Protein AF-A0A0B2UY70-F1 (afdb_monomer_lite)

Radius of gyration: 22.38 Å; chains: 1; bounding box: 66×41×58 Å

InterPro domains:
  IPR001944 Glycoside hydrolase, family 35 [PR00742] (4-19)
  IPR001944 Glycoside hydrolase, family 35 [PR00742] (41-56)
  IPR001944 Glycoside hydrolase, family 35 [PR00742] (220-236)
  IPR001944 Glycoside hydrolase, family 35 [PTHR23421] (68-282)
  IPR008979 Galactose-binding-like domain superfamily [SSF49785] (128-284)
  IPR017853 Glycoside hydrolase superfamily [SSF51445] (2-70)
  IPR048912 Beta-galactosidase 1-like , first all-beta domain [PF21317] (68-166)
  IPR048913 Beta-galactosidase, galactose-binding domain [PF21467] (197-252)

Foldseek 3Di:
DAAEAAEDEQADDDDFLFQDGDGDDPVRSVVVVVVCVVSVHYYDYPVPDDDDCFDQCDADLFADDAFKKKKKDWAQAFWAKKFAQDAAAKKFKDWANDTQGIAGNDDPPDGRGIGTDGDGGGTMIIIMGGHNGAHNPPDPPGDHGRPGFIDGVNHGTDDIDMGRDDPDPDLVCVPPVVVVVCVVPPPDPAPCFQAFDKDKDKDFDPAQAKWKKFQPQAAWWWKDKSRTTQGIAHVVRFQWRITIDHSVRHDRMMMMMIRGRGGRRNRPDPDDDMDIHDDTGGNNNDDD

Organism: Toxocara canis (NCBI:txid6265)

Structure (mmCIF, N/CA/C/O backbone):
data_AF-A0A0B2UY70-F1
#
_entry.id   AF-A0A0B2UY70-F1
#
loop_
_atom_site.group_PDB
_atom_site.id
_atom_site.type_symbol
_atom_site.label_atom_id
_atom_site.label_alt_id
_atom_site.label_comp_id
_atom_site.label_asym_id
_atom_site.label_entity_id
_atom_site.label_seq_id
_atom_site.pdbx_PDB_ins_code
_atom_site.Cartn_x
_atom_site.Cartn_y
_atom_site.Cartn_z
_atom_site.occupancy
_atom_site.B_iso_or_equiv
_atom_site.auth_seq_id
_atom_site.auth_comp_id
_atom_site.auth_asym_id
_atom_site.auth_atom_id
_atom_site.pdbx_PDB_model_num
ATOM 1 N N . GLY A 1 1 ? 35.149 -20.580 -15.770 1.00 85.06 1 GLY A N 1
ATOM 2 C CA . GLY A 1 1 ? 33.881 -20.616 -16.528 1.00 85.06 1 GLY A CA 1
ATOM 3 C C . GLY A 1 1 ? 33.732 -19.322 -17.305 1.00 85.06 1 GLY A C 1
ATOM 4 O O . GLY A 1 1 ? 34.668 -18.530 -17.252 1.00 85.06 1 GLY A O 1
ATOM 5 N N . PRO A 1 2 ? 32.611 -19.097 -18.009 1.00 94.38 2 PRO A N 1
ATOM 6 C CA . PRO A 1 2 ? 32.313 -17.791 -18.595 1.00 94.38 2 PRO A CA 1
ATOM 7 C C . PRO A 1 2 ? 32.183 -16.720 -17.501 1.00 94.38 2 PRO A C 1
ATOM 9 O O . PRO A 1 2 ? 31.812 -17.036 -16.368 1.00 94.38 2 PRO A O 1
ATOM 12 N N . LEU A 1 3 ? 32.472 -15.465 -17.845 1.00 95.06 3 LEU A N 1
ATOM 13 C CA . LEU A 1 3 ? 32.132 -14.315 -17.006 1.00 95.06 3 LEU A CA 1
ATOM 14 C C . LEU A 1 3 ? 30.625 -14.058 -17.116 1.00 95.06 3 LEU A C 1
ATOM 16 O O . LEU A 1 3 ? 30.081 -14.061 -18.222 1.00 95.06 3 LEU A O 1
ATOM 20 N N . VAL A 1 4 ? 29.949 -13.859 -15.982 1.00 97.19 4 VAL A N 1
ATOM 21 C CA . VAL A 1 4 ? 28.496 -13.644 -15.936 1.00 97.19 4 VAL A CA 1
ATOM 22 C C . VAL A 1 4 ? 28.151 -12.565 -14.914 1.00 97.19 4 VAL A C 1
ATOM 24 O O . VAL A 1 4 ? 28.544 -12.679 -13.755 1.00 97.19 4 VAL A O 1
ATOM 27 N N . ASN A 1 5 ? 27.367 -11.567 -15.325 1.00 94.38 5 ASN A N 1
ATOM 28 C CA . ASN A 1 5 ? 26.643 -10.678 -14.419 1.00 94.38 5 ASN A CA 1
ATOM 29 C C . ASN A 1 5 ? 25.134 -10.961 -14.504 1.00 94.38 5 ASN A C 1
ATOM 31 O O . ASN A 1 5 ? 24.453 -10.506 -15.424 1.00 94.38 5 ASN A O 1
ATOM 35 N N . SER A 1 6 ? 24.612 -11.731 -13.550 1.00 96.31 6 SER A N 1
ATOM 36 C CA . SER A 1 6 ? 23.201 -12.140 -13.535 1.00 96.31 6 SER A CA 1
ATOM 37 C C . SER A 1 6 ? 22.224 -10.979 -13.315 1.00 96.31 6 SER A C 1
ATOM 39 O O . SER A 1 6 ? 21.070 -11.083 -13.731 1.00 96.31 6 SER A O 1
ATOM 41 N N . GLU A 1 7 ? 22.663 -9.887 -12.680 1.00 94.88 7 GLU A N 1
ATOM 42 C CA . GLU A 1 7 ? 21.821 -8.741 -12.322 1.00 94.88 7 GLU A CA 1
ATOM 43 C C . GLU A 1 7 ? 22.604 -7.430 -12.504 1.00 94.88 7 GLU A C 1
ATOM 45 O O . GLU A 1 7 ? 23.214 -6.888 -11.583 1.00 94.88 7 GLU A O 1
ATOM 50 N N . PHE A 1 8 ? 22.598 -6.908 -13.733 1.00 93.19 8 PHE A N 1
ATOM 51 C CA . PHE A 1 8 ? 23.066 -5.559 -14.032 1.00 93.19 8 PHE A CA 1
ATOM 52 C C . PHE A 1 8 ? 21.917 -4.566 -13.849 1.00 93.19 8 PHE A C 1
ATOM 54 O O . PHE A 1 8 ? 20.949 -4.595 -14.610 1.00 93.19 8 PHE A O 1
ATOM 61 N N . TYR A 1 9 ? 22.011 -3.702 -12.841 1.00 91.69 9 TYR A N 1
ATOM 62 C CA . TYR A 1 9 ? 20.925 -2.807 -12.441 1.00 91.69 9 TYR A CA 1
ATOM 63 C C . TYR A 1 9 ? 20.963 -1.467 -13.206 1.00 91.69 9 TYR A C 1
ATOM 65 O O . TYR A 1 9 ? 21.847 -0.652 -12.939 1.00 91.69 9 TYR A O 1
ATOM 73 N N . PRO A 1 10 ? 20.004 -1.170 -14.111 1.00 91.75 10 PRO A N 1
ATOM 74 C CA . PRO A 1 10 ? 19.917 0.119 -14.803 1.00 91.75 10 PRO A CA 1
ATOM 75 C C . PRO A 1 10 ? 19.184 1.193 -13.974 1.00 91.75 10 PRO A C 1
ATOM 77 O O . PRO A 1 10 ? 18.857 2.263 -14.474 1.00 91.75 10 PRO A O 1
ATOM 80 N N . GLY A 1 11 ? 18.857 0.890 -12.720 1.00 89.81 11 GLY A N 1
ATOM 81 C CA . GLY A 1 11 ? 18.088 1.718 -11.798 1.00 89.81 11 GLY A CA 1
ATOM 82 C C . GLY A 1 11 ? 17.767 0.921 -10.538 1.00 89.81 11 GLY A C 1
ATOM 83 O O . GLY A 1 11 ? 18.036 -0.281 -10.484 1.00 89.81 11 GLY A O 1
ATOM 84 N N . TRP A 1 12 ? 17.198 1.573 -9.525 1.00 86.38 12 TRP A N 1
ATOM 85 C CA . TRP A 1 12 ? 16.935 0.932 -8.231 1.00 86.38 12 TRP A CA 1
ATOM 86 C C . TRP A 1 12 ? 15.455 0.894 -7.831 1.00 86.38 12 TRP A C 1
ATOM 88 O O . TRP A 1 12 ? 14.601 1.567 -8.415 1.00 86.38 12 TRP A O 1
ATOM 98 N N . ILE A 1 13 ? 15.155 0.087 -6.811 1.00 85.44 13 ILE A N 1
ATOM 99 C CA . ILE A 1 13 ? 13.839 0.050 -6.162 1.00 85.44 13 ILE A CA 1
ATOM 100 C C . ILE A 1 13 ? 13.526 1.382 -5.465 1.00 85.44 13 ILE A C 1
ATOM 102 O O . ILE A 1 13 ? 14.425 2.130 -5.084 1.00 85.44 13 ILE A O 1
ATOM 106 N N . VAL A 1 14 ? 12.233 1.657 -5.274 1.00 83.69 14 VAL A N 1
ATOM 107 C CA . VAL A 1 14 ? 11.741 2.866 -4.598 1.00 83.69 14 VAL A CA 1
ATOM 108 C C . VAL A 1 14 ? 10.897 2.487 -3.387 1.00 83.69 14 VAL A C 1
ATOM 110 O O . VAL A 1 14 ? 10.011 1.635 -3.488 1.00 83.69 14 VAL A O 1
ATOM 113 N N . THR A 1 15 ? 11.139 3.138 -2.251 1.00 81.88 15 THR A N 1
ATOM 114 C CA . THR A 1 15 ? 10.352 2.966 -1.021 1.00 81.88 15 THR A CA 1
ATOM 115 C C . THR A 1 15 ? 9.361 4.114 -0.811 1.00 81.88 15 THR A C 1
ATOM 117 O O . THR A 1 15 ? 9.533 5.229 -1.306 1.00 81.88 15 THR A O 1
ATOM 120 N N . TRP A 1 16 ? 8.286 3.855 -0.057 1.00 83.19 16 TRP A N 1
ATOM 121 C CA . TRP A 1 16 ? 7.439 4.938 0.457 1.00 83.19 16 TRP A CA 1
ATOM 122 C C . TRP A 1 16 ? 8.272 5.840 1.381 1.00 83.19 16 TRP A C 1
ATOM 124 O O . TRP A 1 16 ? 9.102 5.326 2.122 1.00 83.19 16 TRP A O 1
ATOM 134 N N . HIS A 1 17 ? 8.020 7.152 1.364 1.00 80.88 17 HIS A N 1
ATOM 135 C CA . HIS A 1 17 ? 8.796 8.214 2.033 1.00 80.88 17 HIS A CA 1
ATOM 136 C C . HIS A 1 17 ? 10.131 8.582 1.355 1.00 80.88 17 HIS A C 1
ATOM 138 O O . HIS A 1 17 ? 10.782 9.546 1.762 1.00 80.88 17 HIS A O 1
ATOM 144 N N . GLN A 1 18 ? 10.543 7.885 0.292 1.00 78.56 18 GLN A N 1
ATOM 145 C CA . GLN A 1 18 ? 11.772 8.217 -0.424 1.00 78.56 18 GLN A CA 1
ATOM 146 C C . GLN A 1 18 ? 11.672 9.584 -1.123 1.00 78.56 18 GLN A C 1
ATOM 148 O O . GLN A 1 18 ? 10.985 9.744 -2.131 1.00 78.56 18 GLN A O 1
ATOM 153 N N . LYS A 1 19 ? 12.401 10.571 -0.588 1.00 79.06 19 LYS A N 1
ATOM 154 C CA . LYS A 1 19 ? 12.384 11.969 -1.054 1.00 79.06 19 LYS A CA 1
ATOM 155 C C . LYS A 1 19 ? 13.087 12.185 -2.394 1.00 79.06 19 LYS A C 1
ATOM 157 O O . LYS A 1 19 ? 12.682 13.059 -3.148 1.00 79.06 19 LYS A O 1
ATOM 162 N N . GLY A 1 20 ? 14.111 11.393 -2.701 1.00 77.69 20 GLY A N 1
ATOM 163 C CA . GLY A 1 20 ? 14.895 11.504 -3.930 1.00 77.69 20 GLY A CA 1
ATOM 164 C C . GLY A 1 20 ? 15.343 10.141 -4.443 1.00 77.69 20 GLY A C 1
ATOM 165 O O . GLY A 1 20 ? 15.448 9.178 -3.681 1.00 77.69 20 GLY A O 1
ATOM 166 N N . ARG A 1 21 ? 15.606 10.060 -5.746 1.00 78.88 21 ARG A N 1
ATOM 167 C CA . ARG A 1 21 ? 16.092 8.859 -6.426 1.00 78.88 21 ARG A CA 1
ATOM 168 C C . ARG A 1 21 ? 17.300 9.231 -7.274 1.00 78.88 21 ARG A C 1
ATOM 170 O O . ARG A 1 21 ? 17.234 10.187 -8.038 1.00 78.88 21 ARG A O 1
ATOM 177 N N . VAL A 1 22 ? 18.377 8.470 -7.121 1.00 79.12 22 VAL A N 1
ATOM 178 C CA . VAL A 1 22 ? 19.572 8.546 -7.963 1.00 79.12 22 VAL A CA 1
ATOM 179 C C . VAL A 1 22 ? 19.661 7.206 -8.679 1.00 79.12 22 VAL A C 1
ATOM 181 O O . VAL A 1 22 ? 20.000 6.200 -8.062 1.00 79.12 22 VAL A O 1
ATOM 184 N N . ASP A 1 23 ? 19.279 7.185 -9.952 1.00 83.69 23 ASP A N 1
ATOM 185 C CA . ASP A 1 23 ? 19.542 6.054 -10.843 1.00 83.69 23 ASP A CA 1
ATOM 186 C C . ASP A 1 23 ? 20.844 6.312 -11.624 1.00 83.69 23 ASP A C 1
ATOM 188 O O . ASP A 1 23 ? 21.219 7.477 -11.807 1.00 83.69 23 ASP A O 1
ATOM 192 N N . PRO A 1 24 ? 21.521 5.263 -12.126 1.00 86.38 24 PRO A N 1
ATOM 193 C CA . PRO A 1 24 ? 22.594 5.415 -13.105 1.00 86.38 24 PRO A CA 1
ATOM 194 C C . PRO A 1 24 ? 22.128 6.217 -14.328 1.00 86.38 24 PRO A C 1
ATOM 196 O O . PRO A 1 24 ? 20.988 6.073 -14.778 1.00 86.38 24 PRO A O 1
ATOM 199 N N . SER A 1 25 ? 23.001 7.044 -14.907 1.00 92.19 25 SER A N 1
ATOM 200 C CA . SER A 1 25 ? 22.657 7.732 -16.152 1.00 92.19 25 SER A CA 1
ATOM 201 C C . SER A 1 25 ? 22.622 6.748 -17.325 1.00 92.19 25 SER A C 1
ATOM 203 O O . SER A 1 25 ? 23.261 5.696 -17.299 1.00 92.19 25 SER A O 1
ATOM 205 N N . VAL A 1 26 ? 21.938 7.115 -18.414 1.00 94.25 26 VAL A N 1
ATOM 206 C CA . VAL A 1 26 ? 21.940 6.317 -19.657 1.00 94.25 26 VAL A CA 1
ATOM 207 C C . VAL A 1 26 ? 23.370 6.033 -20.143 1.00 94.25 26 VAL A C 1
ATOM 209 O O . VAL A 1 26 ? 23.637 4.938 -20.628 1.00 94.25 26 VAL A O 1
ATOM 212 N N . HIS A 1 27 ? 24.304 6.972 -19.947 1.00 95.75 27 HIS A N 1
ATOM 213 C CA . HIS A 1 27 ? 25.712 6.781 -20.295 1.00 95.75 27 HIS A CA 1
ATOM 214 C C . HIS A 1 27 ? 26.397 5.741 -19.400 1.00 95.75 27 HIS A C 1
ATOM 216 O O . HIS A 1 27 ? 27.116 4.893 -19.920 1.00 95.75 27 HIS A O 1
ATOM 222 N N . ASP A 1 28 ? 26.147 5.745 -18.088 1.00 92.38 28 ASP A N 1
ATOM 223 C CA . ASP A 1 28 ? 26.722 4.754 -17.164 1.00 92.38 28 ASP A CA 1
ATOM 224 C C . ASP A 1 28 ? 26.214 3.341 -17.479 1.00 92.38 28 ASP A C 1
ATOM 226 O O . ASP A 1 28 ? 26.991 2.385 -17.511 1.00 92.38 28 ASP A O 1
ATOM 230 N N . ILE A 1 29 ? 24.917 3.225 -17.788 1.00 95.81 29 ILE A N 1
ATOM 231 C CA . ILE A 1 29 ? 24.278 1.969 -18.193 1.00 95.81 29 ILE A CA 1
ATOM 232 C C . ILE A 1 29 ? 24.907 1.460 -19.494 1.00 95.81 29 ILE A C 1
ATOM 234 O O . ILE A 1 29 ? 25.327 0.308 -19.561 1.00 95.81 29 ILE A O 1
ATOM 238 N N . MET A 1 30 ? 25.022 2.317 -20.515 1.00 96.56 30 MET A N 1
ATOM 239 C CA . MET A 1 30 ? 25.630 1.953 -21.799 1.00 96.56 30 MET A CA 1
ATOM 240 C C . MET A 1 30 ? 27.107 1.565 -21.656 1.00 96.56 30 MET A C 1
ATOM 242 O O . MET A 1 30 ? 27.515 0.546 -22.210 1.00 96.56 30 MET A O 1
ATOM 246 N N . ASN A 1 31 ? 27.891 2.326 -20.888 1.00 96.06 31 ASN A N 1
ATOM 247 C CA . ASN A 1 31 ? 29.309 2.052 -20.656 1.00 96.06 31 ASN A CA 1
ATOM 248 C C . ASN A 1 31 ? 29.511 0.722 -19.915 1.00 96.06 31 ASN A C 1
ATOM 250 O O . ASN A 1 31 ? 30.344 -0.084 -20.327 1.00 96.06 31 ASN A O 1
ATOM 254 N N . GLY A 1 32 ? 28.722 0.453 -18.868 1.00 93.94 32 GLY A N 1
ATOM 255 C CA . GLY A 1 32 ? 28.756 -0.821 -18.144 1.00 93.94 32 GLY A CA 1
ATOM 256 C C . GLY A 1 32 ? 28.395 -2.014 -19.035 1.00 93.94 32 GLY A C 1
ATOM 257 O O . GLY A 1 32 ? 29.097 -3.026 -19.027 1.00 93.94 32 GLY A O 1
ATOM 258 N N . SER A 1 33 ? 27.353 -1.878 -19.860 1.00 96.00 33 SER A N 1
ATOM 259 C CA . SER A 1 33 ? 26.956 -2.901 -20.835 1.00 96.00 33 SER A CA 1
ATOM 260 C C . SER A 1 33 ? 28.027 -3.166 -21.891 1.00 96.00 33 SER A C 1
ATOM 262 O O . SER A 1 33 ? 28.316 -4.324 -22.192 1.00 96.00 33 SER A O 1
ATOM 264 N N . MET A 1 34 ? 28.633 -2.109 -22.442 1.00 97.69 34 MET A N 1
ATOM 265 C CA . MET A 1 34 ? 29.679 -2.226 -23.460 1.00 97.69 34 MET A CA 1
ATOM 266 C C . MET A 1 34 ? 30.941 -2.879 -22.886 1.00 97.69 34 MET A C 1
ATOM 268 O O . MET A 1 34 ? 31.478 -3.801 -23.489 1.00 97.69 34 MET A O 1
ATOM 272 N N . TYR A 1 35 ? 31.349 -2.493 -21.675 1.00 97.06 35 TYR A N 1
ATOM 273 C CA . TYR A 1 35 ? 32.476 -3.102 -20.967 1.00 97.06 35 TYR A CA 1
ATOM 274 C C . TYR A 1 35 ? 32.282 -4.611 -20.739 1.00 97.06 35 TYR A C 1
ATOM 276 O O . TYR A 1 35 ? 33.180 -5.406 -21.016 1.00 97.06 35 TYR A O 1
ATOM 284 N N . MET A 1 36 ? 31.096 -5.035 -20.286 1.00 97.75 36 MET A N 1
ATOM 285 C CA . MET A 1 36 ? 30.793 -6.465 -20.127 1.00 97.75 36 MET A CA 1
ATOM 286 C C . MET A 1 36 ? 30.806 -7.207 -21.474 1.00 97.75 36 MET A C 1
ATOM 288 O O . MET A 1 36 ? 31.327 -8.320 -21.551 1.00 97.75 36 MET A O 1
ATOM 292 N N . PHE A 1 37 ? 30.289 -6.587 -22.537 1.00 96.81 37 PHE A N 1
ATOM 293 C CA . PHE A 1 37 ? 30.313 -7.146 -23.890 1.00 96.81 37 PHE A CA 1
ATOM 294 C C . PHE A 1 37 ? 31.743 -7.313 -24.437 1.00 96.81 37 PHE A C 1
ATOM 296 O O . PHE A 1 37 ? 32.081 -8.383 -24.940 1.00 96.81 37 PHE A O 1
ATOM 303 N N . GLU A 1 38 ? 32.604 -6.302 -24.289 1.00 97.81 38 GLU A N 1
ATOM 304 C CA . GLU A 1 38 ? 34.007 -6.326 -24.737 1.00 97.81 38 GLU A CA 1
ATOM 305 C C . GLU A 1 38 ? 34.853 -7.382 -24.006 1.00 97.81 38 GLU A C 1
ATOM 307 O O . GLU A 1 38 ? 35.740 -7.989 -24.605 1.00 97.81 38 GLU A O 1
ATOM 312 N N . LEU A 1 39 ? 34.538 -7.669 -22.738 1.00 96.88 39 LEU A N 1
ATOM 313 C CA . LEU A 1 39 ? 35.135 -8.773 -21.977 1.00 96.88 39 LEU A CA 1
ATOM 314 C C . LEU A 1 39 ? 34.646 -10.171 -22.404 1.00 96.88 39 LEU A C 1
ATOM 316 O O . LEU A 1 39 ? 35.123 -11.173 -21.867 1.00 96.88 39 LEU A O 1
ATOM 320 N N . GLY A 1 40 ? 33.672 -10.267 -23.316 1.00 97.44 40 GLY A N 1
ATOM 321 C CA . GLY A 1 40 ? 33.007 -11.526 -23.657 1.00 97.44 40 GLY A CA 1
ATOM 322 C C . GLY A 1 40 ? 32.158 -12.095 -22.512 1.00 97.44 40 GLY A C 1
ATOM 323 O O . GLY A 1 40 ? 31.957 -13.309 -22.442 1.00 97.44 40 GLY A O 1
ATOM 324 N N . ALA A 1 41 ? 31.693 -11.244 -21.591 1.00 97.81 41 ALA A N 1
ATOM 325 C CA . ALA A 1 41 ? 30.835 -11.644 -20.484 1.00 97.81 41 ALA A CA 1
ATOM 326 C C . ALA A 1 41 ? 29.357 -11.689 -20.899 1.00 97.81 41 ALA A C 1
ATOM 328 O O . ALA A 1 41 ? 28.869 -10.842 -21.648 1.00 97.81 41 ALA A O 1
ATOM 329 N N . SER A 1 42 ? 28.614 -12.643 -20.341 1.00 97.38 42 SER A N 1
ATOM 330 C CA . SER A 1 42 ? 27.150 -12.643 -20.410 1.00 97.38 42 SER A CA 1
ATOM 331 C C . SER A 1 42 ? 26.581 -11.728 -19.327 1.00 97.38 42 SER A C 1
ATOM 333 O O . SER A 1 42 ? 27.045 -11.760 -18.188 1.00 97.38 42 SER A O 1
ATOM 335 N N . PHE A 1 43 ? 25.539 -10.954 -19.629 1.00 96.00 43 PHE A N 1
ATOM 336 C CA . PHE A 1 43 ? 24.865 -10.130 -18.624 1.00 96.00 43 PHE A CA 1
ATOM 337 C C . PHE A 1 43 ? 23.351 -10.049 -18.838 1.00 96.00 43 PHE A C 1
ATOM 339 O O . PHE A 1 43 ? 22.852 -10.283 -19.938 1.00 96.00 43 PHE A O 1
ATOM 346 N N . ASN A 1 44 ? 22.624 -9.722 -17.770 1.00 96.06 44 ASN A N 1
ATOM 347 C CA . ASN A 1 44 ? 21.169 -9.585 -17.762 1.00 96.06 44 ASN A CA 1
ATOM 348 C C . ASN A 1 44 ? 20.749 -8.288 -17.048 1.00 96.06 44 ASN A C 1
ATOM 350 O O . ASN A 1 44 ? 21.224 -8.008 -15.951 1.00 96.06 44 ASN A O 1
ATOM 354 N N . TYR A 1 45 ? 19.849 -7.509 -17.656 1.00 96.44 45 TYR A N 1
ATOM 355 C CA . TYR A 1 45 ? 19.346 -6.260 -17.073 1.00 96.44 45 TYR A CA 1
ATOM 356 C C . TYR A 1 45 ? 18.267 -6.526 -16.016 1.00 96.44 45 TYR A C 1
ATOM 358 O O . TYR A 1 45 ? 17.178 -7.006 -16.344 1.00 96.44 45 TYR A O 1
ATOM 366 N N . TYR A 1 46 ? 18.523 -6.120 -14.773 1.00 93.44 46 TYR A N 1
ATOM 367 C CA . TYR A 1 46 ? 17.577 -6.237 -13.665 1.00 93.44 46 TYR A CA 1
ATOM 368 C C . TYR A 1 46 ? 17.122 -4.846 -13.184 1.00 93.44 46 TYR A C 1
ATOM 370 O O . TYR A 1 46 ? 17.805 -4.191 -12.412 1.00 93.44 46 TYR A O 1
ATOM 378 N N . MET A 1 47 ? 15.993 -4.285 -13.616 1.00 95.00 47 MET A N 1
ATOM 379 C CA . MET A 1 47 ? 14.983 -4.817 -14.533 1.00 95.00 47 MET A CA 1
ATOM 380 C C . MET A 1 47 ? 15.079 -4.147 -15.904 1.00 95.00 47 MET A C 1
ATOM 382 O O . MET A 1 47 ? 15.128 -2.923 -15.987 1.00 95.00 47 MET A O 1
ATOM 386 N N . PHE A 1 48 ? 14.976 -4.928 -16.983 1.00 94.06 48 PHE A N 1
ATOM 387 C CA . PHE A 1 48 ? 14.697 -4.381 -18.319 1.00 94.06 48 PHE A CA 1
ATOM 388 C C . PHE A 1 48 ? 13.281 -3.774 -18.406 1.00 94.06 48 PHE A C 1
ATOM 390 O O . PHE A 1 48 ? 13.074 -2.723 -19.005 1.00 94.06 48 PHE A O 1
ATOM 397 N N . PHE A 1 49 ? 12.299 -4.415 -17.760 1.00 96.06 49 PHE A N 1
ATOM 398 C CA . PHE A 1 49 ? 10.946 -3.888 -17.560 1.00 96.06 49 PHE A CA 1
ATOM 399 C C . PHE A 1 49 ? 10.430 -4.305 -16.177 1.00 96.06 49 PHE A C 1
ATOM 401 O O . PHE A 1 49 ? 10.279 -5.494 -15.907 1.00 96.06 49 PHE A O 1
ATOM 408 N N . GLY A 1 50 ? 10.181 -3.337 -15.288 1.00 94.62 50 GLY A N 1
ATOM 409 C CA . GLY A 1 50 ? 9.793 -3.608 -13.893 1.00 94.62 50 GLY A CA 1
ATOM 410 C C . GLY A 1 50 ? 8.295 -3.853 -13.658 1.00 94.62 50 GLY A C 1
ATOM 411 O O . GLY A 1 50 ? 7.928 -4.551 -12.717 1.00 94.62 50 GLY A O 1
ATOM 412 N N . GLY A 1 51 ? 7.412 -3.308 -14.501 1.00 96.19 51 GLY A N 1
ATOM 413 C CA . GLY A 1 51 ? 5.963 -3.498 -14.376 1.00 96.19 51 GLY A CA 1
ATOM 414 C C . GLY A 1 51 ? 5.331 -2.818 -13.151 1.00 96.19 51 GLY A C 1
ATOM 415 O O . GLY A 1 51 ? 5.522 -1.627 -12.914 1.00 96.19 51 GLY A O 1
ATOM 416 N N . THR A 1 52 ? 4.479 -3.537 -12.413 1.00 95.31 52 THR A N 1
ATOM 417 C CA . THR A 1 52 ? 3.701 -2.988 -11.286 1.00 95.31 52 THR A CA 1
ATOM 418 C C . THR A 1 52 ? 3.409 -4.057 -10.234 1.00 95.31 52 THR A C 1
ATOM 420 O O . THR A 1 52 ? 2.888 -5.127 -10.547 1.00 95.31 52 THR A O 1
ATOM 423 N N . ASN A 1 53 ? 3.661 -3.729 -8.963 1.00 93.44 53 ASN A N 1
ATOM 424 C CA . ASN A 1 53 ? 3.291 -4.554 -7.811 1.00 93.44 53 ASN A CA 1
ATOM 425 C C . ASN A 1 53 ? 1.786 -4.430 -7.510 1.00 93.44 53 ASN A C 1
ATOM 427 O O . ASN A 1 53 ? 1.380 -3.735 -6.578 1.00 93.44 53 ASN A O 1
ATOM 431 N N . PHE A 1 54 ? 0.951 -5.087 -8.320 1.00 93.94 54 PHE A N 1
ATOM 432 C CA . PHE A 1 54 ? -0.501 -5.102 -8.129 1.00 93.94 54 PHE A CA 1
ATOM 433 C C . PHE A 1 54 ? -0.914 -5.715 -6.779 1.00 93.94 54 PHE A C 1
ATOM 435 O O . PHE A 1 54 ? -0.190 -6.492 -6.151 1.00 93.94 54 PHE A O 1
ATOM 442 N N . ALA A 1 55 ? -2.141 -5.413 -6.356 1.00 89.31 55 ALA A N 1
ATOM 443 C CA . ALA A 1 55 ? -2.754 -5.935 -5.143 1.00 89.31 55 ALA A CA 1
ATOM 444 C C . ALA A 1 55 ? -1.906 -5.752 -3.865 1.00 89.31 55 ALA A C 1
ATOM 446 O O . ALA A 1 55 ? -1.790 -4.644 -3.344 1.00 89.31 55 ALA A O 1
ATOM 447 N N . PHE A 1 56 ? -1.365 -6.851 -3.338 1.00 83.75 56 PHE A N 1
ATOM 448 C CA . PHE A 1 56 ? -0.544 -6.902 -2.125 1.00 83.75 56 PHE A CA 1
ATOM 449 C C . PHE A 1 56 ? 0.830 -7.537 -2.398 1.00 83.75 56 PHE A C 1
ATOM 451 O O . PHE A 1 56 ? 1.492 -7.970 -1.461 1.00 83.75 56 PHE A O 1
ATOM 458 N N . TRP A 1 57 ? 1.238 -7.624 -3.672 1.00 82.94 57 TRP A N 1
ATOM 459 C CA . TRP A 1 57 ? 2.470 -8.298 -4.103 1.00 82.94 57 TRP A CA 1
ATOM 460 C C . TRP A 1 57 ? 3.743 -7.477 -3.890 1.00 82.94 57 TRP A C 1
ATOM 462 O O . TRP A 1 57 ? 4.833 -7.956 -4.185 1.00 82.94 57 TRP A O 1
ATOM 472 N N . ASN A 1 58 ? 3.626 -6.254 -3.370 1.00 83.19 58 ASN A N 1
ATOM 473 C CA . ASN A 1 58 ? 4.794 -5.482 -2.987 1.00 83.19 58 ASN A CA 1
ATOM 474 C C . ASN A 1 58 ? 5.581 -6.231 -1.897 1.00 83.19 58 ASN A C 1
ATOM 476 O O . ASN A 1 58 ? 5.028 -6.614 -0.864 1.00 83.19 58 ASN A O 1
ATOM 480 N N . GLY A 1 59 ? 6.890 -6.361 -2.102 1.00 69.44 59 GLY A N 1
ATOM 481 C CA . GLY A 1 59 ? 7.802 -6.310 -0.971 1.00 69.44 59 GLY A CA 1
ATOM 482 C C . GLY A 1 59 ? 7.850 -4.883 -0.404 1.00 69.44 59 GLY A C 1
ATOM 483 O O . GLY A 1 59 ? 7.358 -3.937 -1.024 1.00 69.44 59 GLY A O 1
ATOM 484 N N . ALA A 1 60 ? 8.488 -4.681 0.735 1.00 66.94 60 ALA A N 1
ATOM 485 C CA . ALA A 1 60 ? 9.475 -3.601 0.845 1.00 66.94 60 ALA A CA 1
ATOM 486 C C . ALA A 1 60 ? 10.866 -4.260 0.801 1.00 66.94 60 ALA A C 1
ATOM 488 O O . ALA A 1 60 ? 11.043 -5.213 0.040 1.00 66.94 60 ALA A O 1
ATOM 489 N N . GLU A 1 61 ? 11.761 -3.956 1.738 1.00 57.53 61 GLU A N 1
ATOM 490 C CA . GLU A 1 61 ? 12.739 -4.942 2.243 1.00 57.53 61 GLU A CA 1
ATOM 491 C C . GLU A 1 61 ? 12.007 -6.129 2.953 1.00 57.53 61 GLU A C 1
ATOM 493 O O . GLU A 1 61 ? 12.509 -6.720 3.904 1.00 57.53 61 GLU A O 1
ATOM 498 N N . THR A 1 62 ? 10.769 -6.461 2.501 1.00 38.94 62 THR A N 1
ATOM 499 C CA . THR A 1 62 ? 9.637 -7.040 3.250 1.00 38.94 62 THR A CA 1
ATOM 500 C C . THR A 1 62 ? 8.609 -7.912 2.460 1.00 38.94 62 THR A C 1
ATOM 502 O O . THR A 1 62 ? 7.576 -7.418 2.027 1.00 38.94 62 THR A O 1
ATOM 505 N N . THR A 1 63 ? 8.783 -9.239 2.291 1.00 42.41 63 THR A N 1
ATOM 506 C CA . THR A 1 63 ? 7.819 -10.137 1.569 1.00 42.41 63 THR A CA 1
ATOM 507 C C . THR A 1 63 ? 6.654 -10.581 2.452 1.00 42.41 63 THR A C 1
ATOM 509 O O . THR A 1 63 ? 6.852 -10.865 3.616 1.00 42.41 63 THR A O 1
ATOM 512 N N . SER A 1 64 ? 5.418 -10.708 1.965 1.00 39.59 64 SER A N 1
ATOM 513 C CA . SER A 1 64 ? 4.248 -11.060 2.800 1.00 39.59 64 SER A CA 1
ATOM 514 C C . SER A 1 64 ? 3.349 -12.150 2.217 1.00 39.59 64 SER A C 1
ATOM 516 O O . SER A 1 64 ? 3.215 -12.265 1.005 1.00 39.59 64 SER A O 1
ATOM 518 N N . ALA A 1 65 ? 2.614 -12.840 3.102 1.00 40.06 65 ALA A N 1
ATOM 519 C CA . ALA A 1 65 ? 1.224 -13.218 2.832 1.00 40.06 65 ALA A CA 1
ATOM 520 C C . ALA A 1 65 ? 0.318 -13.049 4.081 1.00 40.06 65 ALA A C 1
ATOM 522 O O . ALA A 1 65 ? 0.536 -13.702 5.100 1.00 40.06 65 ALA A O 1
ATOM 523 N N . VAL A 1 66 ? -0.636 -12.107 4.013 1.00 51.25 66 VAL A N 1
ATOM 524 C CA . VAL A 1 66 ? -1.965 -11.926 4.683 1.00 51.25 66 VAL A CA 1
ATOM 525 C C . VAL A 1 66 ? -2.272 -10.414 4.638 1.00 51.25 66 VAL A C 1
ATOM 527 O O . VAL A 1 66 ? -1.347 -9.614 4.703 1.00 51.25 66 VAL A O 1
ATOM 530 N N . ARG A 1 67 ? -3.537 -10.009 4.450 1.00 74.12 67 ARG A N 1
ATOM 531 C CA . ARG A 1 67 ? -3.925 -8.659 3.977 1.00 74.12 67 ARG A CA 1
ATOM 532 C C . ARG A 1 67 ? -4.147 -7.664 5.130 1.00 74.12 67 ARG A C 1
ATOM 534 O O . ARG A 1 67 ? -3.286 -6.832 5.402 1.00 74.12 67 ARG A O 1
ATOM 541 N N . PHE A 1 68 ? -5.277 -7.800 5.822 1.00 82.88 68 PHE A N 1
ATOM 542 C CA . PHE A 1 68 ? -5.614 -7.075 7.048 1.00 82.88 68 PHE A CA 1
ATOM 543 C C . PHE A 1 68 ? -6.267 -8.047 8.043 1.00 82.88 68 PHE A C 1
ATOM 545 O O . PHE A 1 68 ? -6.909 -9.018 7.628 1.00 82.88 68 PHE A O 1
ATOM 552 N N . VAL A 1 69 ? -6.141 -7.778 9.341 1.00 88.25 69 VAL A N 1
ATOM 553 C CA . VAL A 1 69 ? -6.830 -8.524 10.409 1.00 88.25 69 VAL A CA 1
ATOM 554 C C . VAL A 1 69 ? -7.473 -7.524 11.363 1.00 88.25 69 VAL A C 1
ATOM 556 O O . VAL A 1 69 ? -6.805 -6.602 11.822 1.00 88.25 69 VAL A O 1
ATOM 559 N N . ALA A 1 70 ? -8.761 -7.695 11.659 1.00 90.88 70 ALA A N 1
ATOM 560 C CA . ALA A 1 70 ? -9.442 -6.925 12.692 1.00 90.88 70 ALA A CA 1
ATOM 561 C C . ALA A 1 70 ? -9.438 -7.712 14.009 1.00 90.88 70 ALA A C 1
ATOM 563 O O . ALA A 1 70 ? -10.020 -8.792 14.099 1.00 90.88 70 ALA A O 1
ATOM 564 N N . TYR A 1 71 ? -8.788 -7.157 15.023 1.00 94.81 71 TYR A N 1
ATOM 565 C CA . TYR A 1 71 ? -8.794 -7.642 16.397 1.00 94.81 71 TYR A CA 1
ATOM 566 C C . TYR A 1 71 ? -9.877 -6.869 17.148 1.00 94.81 71 TYR A C 1
ATOM 568 O O . TYR A 1 71 ? -9.876 -5.637 17.113 1.00 94.81 71 TYR A O 1
ATOM 576 N N . ARG A 1 72 ? -10.816 -7.555 17.801 1.00 96.62 72 ARG A N 1
ATOM 577 C CA . ARG A 1 72 ? -11.888 -6.915 18.574 1.00 96.62 72 ARG A CA 1
ATOM 578 C C . ARG A 1 72 ? -11.950 -7.461 19.994 1.00 96.62 72 ARG A C 1
ATOM 580 O O . ARG A 1 72 ? -11.974 -8.671 20.170 1.00 96.62 72 ARG A O 1
ATOM 587 N N . SER A 1 73 ? -12.052 -6.561 20.964 1.00 96.81 73 SER A N 1
ATOM 588 C CA . SER A 1 73 ? -12.378 -6.849 22.366 1.00 96.81 73 SER A CA 1
ATOM 589 C C . SER A 1 73 ? -13.315 -5.741 22.891 1.00 96.81 73 SER A C 1
ATOM 591 O O . SER A 1 73 ? -13.819 -4.925 22.107 1.00 96.81 73 SER A O 1
ATOM 593 N N . ARG A 1 74 ? -13.591 -5.701 24.196 1.00 95.56 74 ARG A N 1
ATOM 594 C CA . ARG A 1 74 ? -14.377 -4.648 24.857 1.00 95.56 74 ARG A CA 1
ATOM 595 C C . ARG A 1 74 ? -13.534 -3.883 25.867 1.00 95.56 74 ARG A C 1
ATOM 597 O O . ARG A 1 74 ? -12.669 -4.450 26.526 1.00 95.56 74 ARG A O 1
ATOM 604 N N . LEU A 1 75 ? -13.815 -2.593 26.022 1.00 95.12 75 LEU A N 1
ATOM 605 C CA . LEU A 1 75 ? -13.220 -1.799 27.093 1.00 95.12 75 LEU A CA 1
ATOM 606 C C . LEU A 1 75 ? -13.821 -2.225 28.441 1.00 95.12 75 LEU A C 1
ATOM 608 O O . LEU A 1 75 ? -15.034 -2.180 28.618 1.00 95.12 75 LEU A O 1
ATOM 612 N N . LEU A 1 76 ? -12.987 -2.623 29.405 1.00 91.12 76 LEU A N 1
ATOM 613 C CA . LEU A 1 76 ? -13.445 -2.981 30.759 1.00 91.12 76 LEU A CA 1
ATOM 614 C C . LEU A 1 76 ? -13.688 -1.744 31.647 1.00 91.12 76 LEU A C 1
ATOM 616 O O . LEU A 1 76 ? -14.481 -1.785 32.586 1.00 91.12 76 LEU A O 1
ATOM 620 N N . LYS A 1 77 ? -13.054 -0.618 31.313 1.00 93.06 77 LYS A N 1
ATOM 621 C CA . LYS A 1 77 ? -13.180 0.695 31.964 1.00 93.06 77 LYS A CA 1
ATOM 622 C C . LYS A 1 77 ? -13.382 1.785 30.905 1.00 93.06 77 LYS A C 1
ATOM 624 O O . LYS A 1 77 ? -13.410 1.488 29.714 1.00 93.06 77 LYS A O 1
ATOM 629 N N . SER A 1 78 ? -13.533 3.038 31.326 1.00 94.19 78 SER A N 1
ATOM 630 C CA . SER A 1 78 ? -13.482 4.184 30.411 1.00 94.19 78 SER A CA 1
ATOM 631 C C . SER A 1 78 ? -12.151 4.257 29.652 1.00 94.19 78 SER A C 1
ATOM 633 O O . SER A 1 78 ? -11.157 3.655 30.058 1.00 94.19 78 SER A O 1
ATOM 635 N N . GLY A 1 79 ? -12.141 5.028 28.565 1.00 91.38 79 GLY A N 1
ATOM 636 C CA . GLY A 1 79 ? -10.948 5.315 27.772 1.00 91.38 79 GLY A CA 1
ATOM 637 C C . GLY A 1 79 ? -9.765 5.858 28.591 1.00 91.38 79 GLY A C 1
ATOM 638 O O . GLY A 1 79 ? -9.937 6.406 29.680 1.00 91.38 79 GLY A O 1
ATOM 639 N N . GLY A 1 80 ? -8.565 5.676 28.044 1.00 96.31 80 GLY A N 1
ATOM 640 C CA . GLY A 1 80 ? -7.276 5.903 28.695 1.00 96.31 80 GLY A CA 1
ATOM 641 C C . GLY A 1 80 ? -6.130 5.701 27.701 1.00 96.31 80 GLY A C 1
ATOM 642 O O . GLY A 1 80 ? -6.335 5.757 26.486 1.00 96.31 80 GLY A O 1
ATOM 643 N N . ASN A 1 81 ? -4.920 5.455 28.194 1.00 97.69 81 ASN A N 1
ATOM 644 C CA . ASN A 1 81 ? -3.731 5.246 27.375 1.00 97.69 81 ASN A CA 1
ATOM 645 C C . ASN A 1 81 ? -3.647 3.804 26.845 1.00 97.69 81 ASN A C 1
ATOM 647 O O . ASN A 1 81 ? -3.215 2.895 27.558 1.00 97.69 81 ASN A O 1
ATOM 651 N N . LEU A 1 82 ? -4.041 3.600 25.585 1.00 98.06 82 LEU A N 1
ATOM 652 C CA . LEU A 1 82 ? -3.914 2.324 24.886 1.00 98.06 82 LEU A CA 1
ATOM 653 C C . LEU A 1 82 ? -2.475 2.146 24.381 1.00 98.06 82 LEU A C 1
ATOM 655 O O . LEU A 1 82 ? -2.021 2.932 23.550 1.00 98.06 82 LEU A O 1
ATOM 659 N N . THR A 1 83 ? -1.777 1.102 24.830 1.00 97.81 83 THR A N 1
ATOM 660 C CA . THR A 1 83 ? -0.384 0.808 24.450 1.00 97.81 83 THR A CA 1
ATOM 661 C C . THR A 1 83 ? -0.247 -0.577 23.817 1.00 97.81 83 THR A C 1
ATOM 663 O O . THR A 1 83 ? -0.850 -1.549 24.272 1.00 97.81 83 THR A O 1
ATOM 666 N N . ILE A 1 84 ? 0.561 -0.666 22.756 1.00 96.94 84 ILE A N 1
ATOM 667 C CA . ILE A 1 84 ? 0.932 -1.903 22.060 1.00 96.94 84 ILE A CA 1
ATOM 668 C C . ILE A 1 84 ? 2.416 -1.810 21.696 1.00 96.94 84 ILE A C 1
ATOM 670 O O . ILE A 1 84 ? 2.796 -1.112 20.754 1.00 96.94 84 ILE A O 1
ATOM 674 N N . SER A 1 85 ? 3.264 -2.497 22.460 1.00 91.88 85 SER A N 1
ATOM 675 C CA . SER A 1 85 ? 4.722 -2.416 22.322 1.00 91.88 85 SER A CA 1
ATOM 676 C C . SER A 1 85 ? 5.242 -2.943 20.985 1.00 91.88 85 SER A C 1
ATOM 678 O O . SER A 1 85 ? 6.222 -2.404 20.484 1.00 91.88 85 SER A O 1
ATOM 680 N N . VAL A 1 86 ? 4.604 -3.970 20.408 1.00 92.00 86 VAL A N 1
ATOM 681 C CA . VAL A 1 86 ? 4.977 -4.543 19.104 1.00 92.00 86 VAL A CA 1
ATOM 682 C C . VAL A 1 86 ? 3.719 -4.782 18.265 1.00 92.00 86 VAL A C 1
ATOM 684 O O . VAL A 1 86 ? 2.951 -5.719 18.497 1.00 92.00 86 VAL A O 1
ATOM 687 N N . ILE A 1 87 ? 3.518 -3.929 17.261 1.00 92.00 87 ILE A N 1
ATOM 688 C CA . ILE A 1 87 ? 2.431 -4.013 16.281 1.00 92.00 87 ILE A CA 1
ATOM 689 C C . ILE A 1 87 ? 2.990 -3.902 14.864 1.00 92.00 87 ILE A C 1
ATOM 691 O O . ILE A 1 87 ? 3.628 -2.909 14.518 1.00 92.00 87 ILE A O 1
ATOM 695 N N . LYS A 1 88 ? 2.750 -4.926 14.039 1.00 88.12 88 LYS A N 1
ATOM 696 C CA . LYS A 1 88 ? 3.299 -5.017 12.684 1.00 88.12 88 LYS A CA 1
ATOM 697 C C . LYS A 1 88 ? 2.197 -5.106 11.619 1.00 88.12 88 LYS A C 1
ATOM 699 O O . LYS A 1 88 ? 1.483 -6.103 11.558 1.00 88.12 88 LYS A O 1
ATOM 704 N N . ASP A 1 89 ? 2.011 -4.125 10.738 1.00 78.75 89 ASP A N 1
ATOM 705 C CA . ASP A 1 89 ? 2.825 -2.910 10.545 1.00 78.75 89 ASP A CA 1
ATOM 706 C C . ASP A 1 89 ? 2.123 -1.655 11.049 1.00 78.75 89 ASP A C 1
ATOM 708 O O . ASP A 1 89 ? 2.732 -0.828 11.718 1.00 78.75 89 ASP A O 1
ATOM 712 N N . HIS A 1 90 ? 0.840 -1.502 10.732 1.00 90.06 90 HIS A N 1
ATOM 713 C CA . HIS A 1 90 ? 0.043 -0.340 11.119 1.00 90.06 90 HIS A CA 1
ATOM 714 C C . HIS A 1 90 ? -1.249 -0.808 11.784 1.00 90.06 90 HIS A C 1
ATOM 716 O O . HIS A 1 90 ? -1.993 -1.575 11.177 1.00 90.06 90 HIS A O 1
ATOM 722 N N . GLY A 1 91 ? -1.534 -0.331 12.996 1.00 93.25 91 GLY A N 1
ATOM 723 C CA . GLY A 1 91 ? -2.795 -0.573 13.699 1.00 93.25 91 GLY A CA 1
ATOM 724 C C . GLY A 1 91 ? -3.701 0.651 13.669 1.00 93.25 91 GLY A C 1
ATOM 725 O O . GLY A 1 91 ? -3.351 1.684 14.232 1.00 93.25 91 GLY A O 1
ATOM 726 N N . TYR A 1 92 ? -4.873 0.535 13.055 1.00 94.50 92 TYR A N 1
ATOM 727 C CA . TYR A 1 92 ? -5.908 1.568 13.041 1.00 94.50 92 TYR A CA 1
ATOM 728 C C . TYR A 1 92 ? -6.895 1.306 14.182 1.00 94.50 92 TYR A C 1
ATOM 730 O O . TYR A 1 92 ? -7.542 0.258 14.215 1.00 94.50 92 TYR A O 1
ATOM 738 N N . ILE A 1 93 ? -6.970 2.236 15.134 1.00 96.81 93 ILE A N 1
ATOM 739 C CA . ILE A 1 93 ? -7.679 2.081 16.408 1.00 96.81 93 ILE A CA 1
ATOM 740 C C . ILE A 1 93 ? -9.067 2.716 16.320 1.00 96.81 93 ILE A C 1
ATOM 742 O O . ILE A 1 93 ? -9.194 3.892 15.977 1.00 96.81 93 ILE A O 1
ATOM 746 N N . PHE A 1 94 ? -10.099 1.957 16.683 1.00 95.50 94 PHE A N 1
ATOM 747 C CA . PHE A 1 94 ? -11.494 2.393 16.724 1.00 95.50 94 PHE A CA 1
ATOM 748 C C . PHE A 1 94 ? -12.129 2.033 18.069 1.00 95.50 94 PHE A C 1
ATOM 750 O O . PHE A 1 94 ? -11.937 0.923 18.568 1.00 95.50 94 PHE A O 1
ATOM 757 N N . VAL A 1 95 ? -12.932 2.946 18.617 1.00 96.00 95 VAL A N 1
ATOM 758 C CA . VAL A 1 95 ? -13.831 2.677 19.750 1.00 96.00 95 VAL A CA 1
ATOM 759 C C . VAL A 1 95 ? -15.260 2.923 19.277 1.00 96.00 95 VAL A C 1
ATOM 761 O O . VAL A 1 95 ? -15.591 4.017 18.812 1.00 96.00 95 VAL A O 1
ATOM 764 N N . GLY A 1 96 ? -16.088 1.879 19.305 1.00 90.56 96 GLY A N 1
ATOM 765 C CA . GLY A 1 96 ? -17.335 1.855 18.542 1.00 90.56 96 GLY A CA 1
ATOM 766 C C . GLY A 1 96 ? -17.045 2.026 17.046 1.00 90.56 96 GLY A C 1
ATOM 767 O O . GLY A 1 96 ? -16.269 1.266 16.470 1.00 90.56 96 GLY A O 1
ATOM 768 N N . GLU A 1 97 ? -17.637 3.051 16.433 1.00 83.50 97 GLU A N 1
ATOM 769 C CA . GLU A 1 97 ? -17.366 3.460 15.042 1.00 83.50 97 GLU A CA 1
ATOM 770 C C . GLU A 1 97 ? -16.349 4.618 14.943 1.00 83.50 97 GLU A C 1
ATOM 772 O O . GLU A 1 97 ? -15.967 5.035 13.849 1.00 83.50 97 GLU A O 1
ATOM 777 N N . ASN A 1 98 ? -15.880 5.149 16.078 1.00 87.19 98 ASN A N 1
ATOM 778 C CA . ASN A 1 98 ? -15.032 6.337 16.118 1.00 87.19 98 ASN A CA 1
ATOM 779 C C . ASN A 1 98 ? -13.551 5.970 15.989 1.00 87.19 98 ASN A C 1
ATOM 781 O O . ASN A 1 98 ? -12.956 5.409 16.915 1.00 87.19 98 ASN A O 1
ATOM 785 N N . TYR A 1 99 ? -12.941 6.351 14.866 1.00 89.75 99 TYR A N 1
ATOM 786 C CA . TYR A 1 99 ? -11.493 6.288 14.666 1.00 89.75 99 TYR A CA 1
ATOM 787 C C . TYR A 1 99 ? -10.764 7.174 15.686 1.00 89.75 99 TYR A C 1
ATOM 789 O O . TYR A 1 99 ? -10.989 8.381 15.738 1.00 89.75 99 TYR A O 1
ATOM 797 N N . GLN A 1 100 ? -9.891 6.566 16.488 1.00 93.81 100 GLN A N 1
ATOM 798 C CA . GLN A 1 100 ? -9.077 7.247 17.500 1.00 93.81 100 GLN A CA 1
ATOM 799 C C . GLN A 1 100 ? -7.707 7.652 16.940 1.00 93.81 100 GLN A C 1
ATOM 801 O O . GLN A 1 100 ? -7.147 8.676 17.325 1.00 93.81 100 GLN A O 1
ATOM 806 N N . GLY A 1 101 ? -7.152 6.856 16.020 1.00 91.38 101 GLY A N 1
ATOM 807 C CA . GLY A 1 101 ? -5.867 7.125 15.382 1.00 91.38 101 GLY A CA 1
ATOM 808 C C . GLY A 1 101 ? -5.112 5.862 14.972 1.00 91.38 101 GLY A C 1
ATOM 809 O O . GLY A 1 101 ? -5.643 4.754 15.004 1.00 91.38 101 GLY A O 1
ATOM 810 N N . MET A 1 102 ? -3.850 6.046 14.588 1.00 92.56 102 MET A N 1
ATOM 811 C CA . MET A 1 102 ? -2.964 4.986 14.106 1.00 92.56 102 MET A CA 1
ATOM 812 C C . MET A 1 102 ? -1.800 4.751 15.074 1.00 92.56 102 MET A C 1
ATOM 814 O O . MET A 1 102 ? -1.221 5.716 15.584 1.00 92.56 102 MET A O 1
ATOM 818 N N . LEU A 1 103 ? -1.444 3.480 15.263 1.00 93.75 103 LEU A N 1
ATOM 819 C CA . LEU A 1 103 ? -0.223 2.998 15.908 1.00 93.75 103 LEU A CA 1
ATOM 820 C C . LEU A 1 103 ? 0.700 2.329 14.880 1.00 93.75 103 LEU A C 1
ATOM 822 O O . LEU A 1 103 ? 0.233 1.759 13.891 1.00 93.75 103 LEU A O 1
ATOM 826 N N . VAL A 1 104 ? 2.005 2.392 15.126 1.00 88.44 104 VAL A N 1
ATOM 827 C CA . VAL A 1 104 ? 3.061 1.761 14.324 1.00 88.44 104 VAL A CA 1
ATOM 828 C C . VAL A 1 104 ? 4.284 1.514 15.209 1.00 88.44 104 VAL A C 1
ATOM 830 O O . VAL A 1 104 ? 4.734 2.421 15.911 1.00 88.44 104 VAL A O 1
ATOM 833 N N . ASP A 1 105 ? 4.805 0.288 15.195 1.00 83.81 105 ASP A N 1
ATOM 834 C CA . ASP A 1 105 ? 5.986 -0.097 15.979 1.00 83.81 105 ASP A CA 1
ATOM 835 C C . ASP A 1 105 ? 7.272 0.544 15.438 1.00 83.81 105 ASP A C 1
ATOM 837 O O . ASP A 1 105 ? 8.056 1.109 16.197 1.00 83.81 105 ASP A O 1
ATOM 841 N N . SER A 1 106 ? 7.455 0.507 14.115 1.00 80.12 106 SER A N 1
ATOM 842 C CA . SER A 1 106 ? 8.591 1.115 13.423 1.00 80.12 106 SER A CA 1
ATOM 843 C C . SER A 1 106 ? 8.221 1.548 12.004 1.00 80.12 106 SER A C 1
ATOM 845 O O . SER A 1 106 ? 7.673 0.768 11.222 1.00 80.12 106 SER A O 1
ATOM 847 N N . LEU A 1 107 ? 8.530 2.801 11.669 1.00 74.38 107 LEU A N 1
ATOM 848 C CA . LEU A 1 107 ? 8.483 3.360 10.321 1.00 74.38 107 LEU A CA 1
ATOM 849 C C . LEU A 1 107 ? 9.669 4.316 10.149 1.00 74.38 107 LEU A C 1
ATOM 851 O O . LEU A 1 107 ? 9.546 5.523 10.359 1.00 74.38 107 LEU A O 1
ATOM 855 N N . HIS A 1 108 ? 10.827 3.759 9.787 1.00 72.00 108 HIS A N 1
ATOM 856 C CA . HIS A 1 108 ? 12.121 4.444 9.872 1.00 72.00 108 HIS A CA 1
ATOM 857 C C . HIS A 1 108 ? 12.352 4.968 11.306 1.00 72.00 108 HIS A C 1
ATOM 859 O O . HIS A 1 108 ? 12.273 4.196 12.258 1.00 72.00 108 HIS A O 1
ATOM 865 N N . GLU A 1 109 ? 12.594 6.266 11.478 1.00 74.94 109 GLU A N 1
ATOM 866 C CA . GLU A 1 109 ? 12.773 6.912 12.787 1.00 74.94 109 GLU A CA 1
ATOM 867 C C . GLU A 1 109 ? 11.449 7.130 13.548 1.00 74.94 109 GLU A C 1
ATOM 869 O O . GLU A 1 109 ? 11.459 7.436 14.740 1.00 74.94 109 GLU A O 1
ATOM 874 N N . TYR A 1 110 ? 10.294 6.981 12.888 1.00 76.31 110 TYR A N 1
ATOM 875 C CA . TYR A 1 110 ? 8.992 7.220 13.505 1.00 76.31 110 TYR A CA 1
ATOM 876 C C . TYR A 1 110 ? 8.451 5.973 14.211 1.00 76.31 110 TYR A C 1
ATOM 878 O O . TYR A 1 110 ? 8.299 4.910 13.607 1.00 76.31 110 TYR A O 1
ATOM 886 N N . GLN A 1 111 ? 8.075 6.133 15.479 1.00 86.88 111 GLN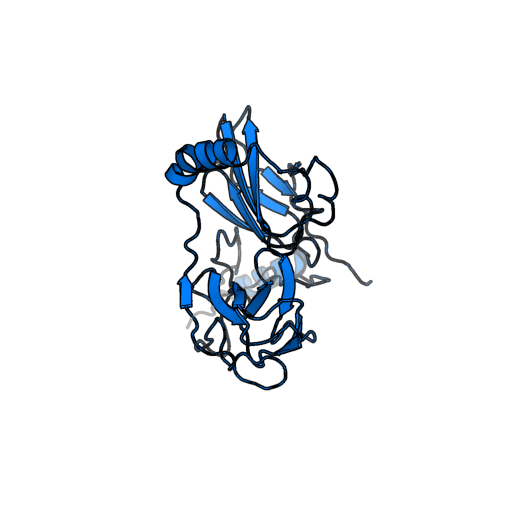 A N 1
ATOM 887 C CA . GLN A 1 111 ? 7.399 5.113 16.279 1.00 86.88 111 GLN A CA 1
ATOM 888 C C . GLN A 1 111 ? 6.200 5.739 16.991 1.00 86.88 111 GLN A C 1
ATOM 890 O O . GLN A 1 111 ? 6.291 6.835 17.546 1.00 86.88 111 GLN A O 1
ATOM 895 N N . LYS A 1 112 ? 5.071 5.028 17.017 1.00 92.88 112 LYS A N 1
ATOM 896 C CA . LYS A 1 112 ? 3.898 5.394 17.813 1.00 92.88 112 LYS A CA 1
ATOM 897 C C . LYS A 1 112 ? 3.243 4.131 18.359 1.00 92.88 112 LYS A C 1
ATOM 899 O O . LYS A 1 112 ? 2.351 3.557 17.741 1.00 92.88 112 LYS A O 1
ATOM 904 N N . ARG A 1 113 ? 3.711 3.714 19.535 1.00 95.00 113 ARG A N 1
ATOM 905 C CA . ARG A 1 113 ? 3.269 2.504 20.252 1.00 95.00 113 ARG A CA 1
ATOM 906 C C . AR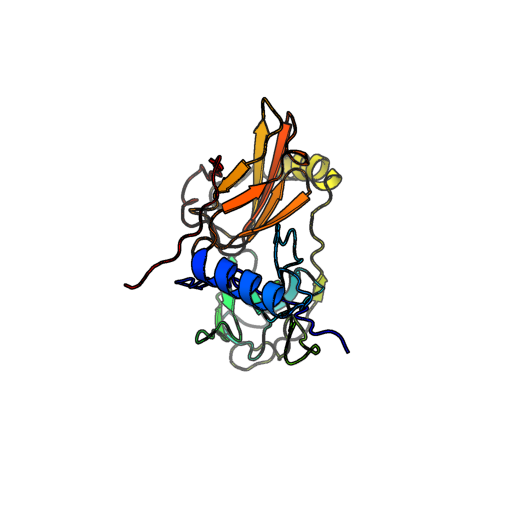G A 1 113 ? 2.103 2.739 21.217 1.00 95.00 113 ARG A C 1
ATOM 908 O O . ARG A 1 113 ? 1.603 1.782 21.795 1.00 95.00 113 ARG A O 1
ATOM 915 N N . TRP A 1 114 ? 1.662 3.986 21.401 1.00 96.88 114 TRP A N 1
ATOM 916 C CA . TRP A 1 114 ? 0.560 4.327 22.303 1.00 96.88 114 TRP A CA 1
ATOM 917 C C . TRP A 1 114 ? -0.334 5.453 21.768 1.00 96.88 114 TRP A C 1
ATOM 919 O O . TRP A 1 114 ? 0.071 6.243 20.904 1.00 96.88 114 TRP A O 1
ATOM 929 N N . ILE A 1 115 ? -1.570 5.510 22.269 1.00 97.50 115 ILE A N 1
ATOM 930 C CA . ILE A 1 115 ? -2.543 6.568 21.984 1.00 97.50 115 ILE A CA 1
ATOM 931 C C . ILE A 1 115 ? -3.589 6.676 23.103 1.00 97.50 115 ILE A C 1
ATOM 933 O O . ILE A 1 115 ? -4.085 5.669 23.600 1.00 97.50 115 ILE A O 1
ATOM 937 N N . LEU A 1 116 ? -3.969 7.903 23.469 1.00 97.62 116 LEU A N 1
ATOM 938 C CA . LEU A 1 116 ? -5.143 8.137 24.314 1.00 97.62 116 LEU A CA 1
ATOM 939 C C . LEU A 1 116 ? -6.417 7.859 23.504 1.00 97.62 116 LEU A C 1
ATOM 941 O O . LEU A 1 116 ? -6.618 8.466 22.451 1.00 97.62 116 LEU A O 1
ATOM 945 N N . ILE A 1 117 ? -7.262 6.954 23.995 1.00 97.50 117 ILE A N 1
ATOM 946 C CA . ILE A 1 117 ? -8.562 6.621 23.399 1.00 97.50 117 ILE A CA 1
ATOM 947 C C . ILE A 1 117 ? -9.706 7.119 24.281 1.00 97.50 117 ILE A C 1
ATOM 949 O O . ILE A 1 117 ? -9.623 7.048 25.504 1.00 97.50 117 ILE A O 1
ATOM 953 N N . ASN A 1 118 ? -10.798 7.564 23.663 1.00 95.50 118 ASN A N 1
ATOM 954 C CA . ASN A 1 118 ? -12.031 7.938 24.355 1.00 95.50 118 ASN A CA 1
ATOM 955 C C . ASN A 1 118 ? -13.080 6.825 24.209 1.00 95.50 118 ASN A C 1
ATOM 957 O O . ASN A 1 118 ? -13.277 6.300 23.115 1.00 95.50 118 ASN A O 1
ATOM 961 N N . GLY A 1 119 ? -13.766 6.487 25.304 1.00 94.44 119 GLY A N 1
ATOM 962 C CA . GLY A 1 119 ? -14.777 5.426 25.349 1.00 94.44 119 GLY A CA 1
ATOM 963 C C . GLY A 1 119 ? -15.331 5.183 26.752 1.00 94.44 119 GLY A C 1
ATOM 964 O O . GLY A 1 119 ? -14.802 5.707 27.736 1.00 94.44 119 GLY A O 1
ATOM 965 N N . GLN A 1 120 ? -16.383 4.377 26.842 1.00 95.81 120 GLN A N 1
ATOM 966 C CA . GLN A 1 120 ? -17.008 3.908 28.079 1.00 95.81 120 GLN A CA 1
ATOM 967 C C . GLN A 1 120 ? -16.757 2.405 28.292 1.00 95.81 120 GLN A C 1
ATOM 969 O O . GLN A 1 120 ? -16.413 1.675 27.363 1.00 95.81 120 GLN A O 1
ATOM 974 N N . SER A 1 121 ? -16.944 1.927 29.527 1.00 95.38 121 SER A N 1
ATOM 975 C CA . SER A 1 121 ? -16.920 0.485 29.808 1.00 95.38 121 SER A CA 1
ATOM 976 C C . SER A 1 121 ? -18.027 -0.220 29.013 1.00 95.38 121 SER A C 1
ATOM 978 O O . SER A 1 121 ? -19.157 0.262 28.946 1.00 95.38 121 SER A O 1
ATOM 980 N N . GLY A 1 122 ? -17.690 -1.346 28.388 1.00 94.19 122 GLY A N 1
ATOM 981 C CA . GLY A 1 122 ? -18.551 -2.105 27.483 1.00 94.19 122 GLY A CA 1
ATOM 982 C C . GLY A 1 122 ? -18.390 -1.764 25.996 1.00 94.19 122 GLY A C 1
ATOM 983 O O . GLY A 1 122 ? -18.774 -2.596 25.165 1.00 94.19 122 GLY A O 1
ATOM 984 N N . ASP A 1 123 ? -17.795 -0.618 25.637 1.00 96.50 123 ASP A N 1
ATOM 985 C CA . ASP A 1 123 ? -17.592 -0.226 24.235 1.00 96.50 123 ASP A CA 1
ATOM 986 C C . ASP A 1 123 ? -16.700 -1.220 23.478 1.00 96.50 123 ASP A C 1
ATOM 988 O O . ASP A 1 123 ? -15.736 -1.770 24.013 1.00 96.50 123 ASP A O 1
ATOM 992 N N . ASN A 1 124 ? -16.998 -1.423 22.192 1.00 96.50 124 ASN A N 1
ATOM 993 C CA . ASN A 1 124 ? -16.191 -2.270 21.315 1.00 96.50 124 ASN A CA 1
ATOM 994 C C . ASN A 1 124 ? -14.877 -1.561 20.950 1.00 96.50 124 ASN A C 1
ATOM 996 O O . ASN A 1 124 ? -14.897 -0.593 20.189 1.00 96.50 124 ASN A O 1
ATOM 1000 N N . LEU A 1 125 ? -13.742 -2.097 21.395 1.00 97.44 125 LEU A N 1
ATOM 1001 C CA . LEU A 1 125 ? -12.423 -1.732 20.881 1.00 97.44 125 LEU A CA 1
ATOM 1002 C C . LEU A 1 125 ? -12.132 -2.587 19.645 1.00 97.44 125 LEU A C 1
ATOM 1004 O O . LEU A 1 125 ? -12.124 -3.814 19.728 1.00 97.44 125 LEU A O 1
ATOM 1008 N N . THR A 1 126 ? -11.895 -1.958 18.494 1.00 96.69 126 THR A N 1
ATOM 1009 C CA . THR A 1 126 ? -11.474 -2.651 17.266 1.00 96.69 126 THR A CA 1
ATOM 1010 C C . THR A 1 126 ? -10.141 -2.090 16.778 1.00 96.69 126 THR A C 1
ATOM 1012 O O . THR A 1 126 ? -9.996 -0.885 16.589 1.00 96.69 126 THR A O 1
ATOM 1015 N N . ILE A 1 127 ? -9.176 -2.975 16.543 1.00 96.25 127 ILE A N 1
ATOM 1016 C CA . ILE A 1 127 ? -7.860 -2.665 15.984 1.00 96.25 127 ILE A CA 1
ATOM 1017 C C . ILE A 1 127 ? -7.769 -3.352 14.625 1.00 96.25 127 ILE A C 1
ATOM 1019 O O . ILE A 1 127 ? -7.698 -4.578 14.547 1.00 96.25 127 ILE A O 1
ATOM 1023 N N . ILE A 1 128 ? -7.775 -2.578 13.542 1.00 93.19 128 ILE A N 1
ATOM 1024 C CA . ILE A 1 128 ? -7.534 -3.108 12.195 1.00 93.19 128 ILE A CA 1
ATOM 1025 C C . ILE A 1 128 ? -6.032 -3.033 11.937 1.00 93.19 128 ILE A C 1
ATOM 1027 O O . ILE A 1 128 ? -5.490 -1.937 11.821 1.00 93.19 128 ILE A O 1
ATOM 1031 N N . VAL A 1 129 ? -5.356 -4.178 11.845 1.00 92.19 129 VAL A N 1
ATOM 1032 C CA . VAL A 1 129 ? -3.926 -4.231 11.522 1.00 92.19 129 VAL A CA 1
ATOM 1033 C C . VAL A 1 129 ? -3.723 -4.478 10.036 1.00 92.19 129 VAL A C 1
ATOM 1035 O O . VAL A 1 129 ? -4.220 -5.462 9.483 1.00 92.19 129 VAL A O 1
ATOM 1038 N N . GLU A 1 130 ? -2.961 -3.596 9.396 1.00 89.88 130 GLU A N 1
ATOM 1039 C CA . GLU A 1 130 ? -2.457 -3.768 8.038 1.00 89.88 130 GLU A CA 1
ATOM 1040 C C . GLU A 1 130 ? -1.071 -4.407 8.042 1.00 89.88 130 GLU A C 1
ATOM 1042 O O . GLU A 1 130 ? -0.157 -3.962 8.740 1.00 89.88 130 GLU A O 1
ATOM 1047 N N . ASN A 1 131 ? -0.906 -5.390 7.164 1.00 85.31 131 ASN A N 1
ATOM 1048 C CA . ASN A 1 131 ? 0.386 -5.930 6.774 1.00 85.31 131 ASN A CA 1
ATOM 1049 C C . ASN A 1 131 ? 0.832 -5.268 5.457 1.00 85.31 131 ASN A C 1
ATOM 1051 O O . ASN A 1 131 ? 0.162 -5.368 4.419 1.00 85.31 131 ASN A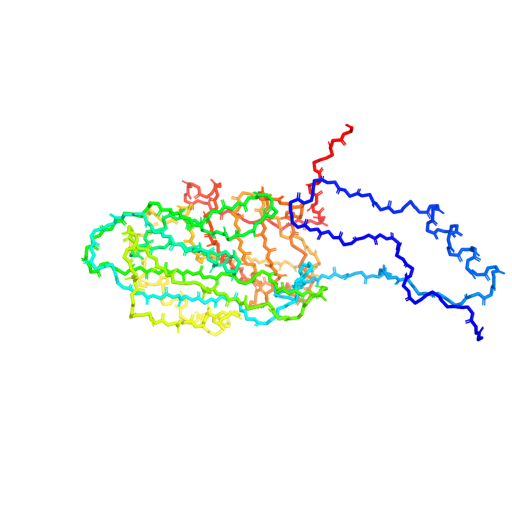 O 1
ATOM 1055 N N . ARG A 1 132 ? 1.970 -4.577 5.503 1.00 80.56 132 ARG A N 1
ATOM 1056 C CA . ARG A 1 132 ? 2.577 -3.812 4.406 1.00 80.56 132 ARG A CA 1
ATOM 1057 C C . ARG A 1 132 ? 3.619 -4.615 3.607 1.00 80.56 132 ARG A C 1
ATOM 1059 O O . ARG A 1 132 ? 4.044 -4.124 2.564 1.00 80.56 132 ARG A O 1
ATOM 1066 N N . GLY A 1 133 ? 3.966 -5.829 4.054 1.00 71.25 133 GLY A N 1
ATOM 1067 C CA . GLY A 1 133 ? 5.105 -6.653 3.599 1.00 71.25 133 GLY A CA 1
ATOM 1068 C C . GLY A 1 133 ? 5.936 -7.144 4.808 1.00 71.25 133 GLY A C 1
ATOM 1069 O O . GLY A 1 133 ? 6.063 -6.354 5.737 1.00 71.25 133 GLY A O 1
ATOM 1070 N N . ARG A 1 134 ? 6.506 -8.376 4.860 1.00 70.38 134 ARG A N 1
ATOM 1071 C CA . ARG A 1 134 ? 7.273 -8.927 6.029 1.00 70.38 134 ARG A CA 1
ATOM 1072 C C . ARG A 1 134 ? 8.792 -8.645 6.103 1.00 70.38 134 ARG A C 1
ATOM 1074 O O . ARG A 1 134 ? 9.149 -7.576 6.567 1.00 70.38 134 ARG A O 1
ATOM 1081 N N . GLN A 1 135 ? 9.675 -9.547 5.643 1.00 66.81 135 GLN A N 1
ATOM 1082 C CA . GLN A 1 135 ? 11.125 -9.328 5.412 1.00 66.81 135 GLN A CA 1
ATOM 1083 C C . GLN A 1 135 ? 11.566 -10.123 4.146 1.00 66.81 135 GLN A C 1
ATOM 1085 O O . GLN A 1 135 ? 11.342 -11.327 4.082 1.00 66.81 135 GLN A O 1
ATOM 1090 N N . THR A 1 136 ? 12.040 -9.445 3.078 1.00 63.28 136 THR A N 1
ATOM 1091 C CA . THR A 1 136 ? 12.546 -10.053 1.805 1.00 63.28 136 THR A CA 1
ATOM 1092 C C . THR A 1 136 ? 14.017 -10.448 1.916 1.00 63.28 136 THR A C 1
ATOM 1094 O O . THR A 1 136 ? 14.469 -11.354 1.220 1.00 63.28 136 THR A O 1
ATOM 1097 N N . PHE A 1 137 ? 14.759 -9.707 2.735 1.00 58.56 137 PHE A N 1
ATOM 1098 C CA . PHE A 1 137 ? 16.203 -9.747 2.892 1.00 58.56 137 PHE A CA 1
ATOM 1099 C C . PHE A 1 137 ? 16.524 -9.762 4.398 1.00 58.56 137 PHE A C 1
ATOM 1101 O O . PHE A 1 137 ? 15.680 -9.397 5.219 1.00 58.56 137 PHE A O 1
ATOM 1108 N N . GLU A 1 138 ? 17.715 -10.244 4.755 1.00 62.53 138 GLU A N 1
ATOM 1109 C CA . GLU A 1 138 ? 18.207 -10.510 6.126 1.00 62.53 138 GLU A CA 1
ATOM 1110 C C . GLU A 1 138 ? 17.439 -11.559 6.961 1.00 62.53 138 GLU A C 1
ATOM 1112 O O . GLU A 1 138 ? 18.071 -12.362 7.645 1.00 62.53 138 GLU A O 1
ATOM 1117 N N . THR A 1 139 ? 16.106 -11.636 6.903 1.00 58.03 139 THR A N 1
ATOM 1118 C CA . THR A 1 139 ? 15.327 -12.715 7.544 1.00 58.03 139 THR A CA 1
ATOM 1119 C C . THR A 1 139 ? 13.996 -12.963 6.840 1.00 58.03 139 THR A C 1
ATOM 1121 O O . THR A 1 139 ? 13.431 -12.074 6.221 1.00 58.03 139 THR A O 1
ATOM 1124 N N . VAL A 1 140 ? 13.471 -14.185 6.950 1.00 64.75 140 VAL A N 1
ATOM 1125 C CA . VAL A 1 140 ? 12.128 -14.565 6.467 1.00 64.75 140 VAL A CA 1
ATOM 1126 C C . VAL A 1 140 ? 11.091 -14.646 7.598 1.00 64.75 140 VAL A C 1
ATOM 1128 O O . VAL A 1 140 ? 9.890 -14.746 7.345 1.00 64.75 140 VAL A O 1
ATOM 1131 N N . ASN A 1 141 ? 11.538 -14.588 8.858 1.00 74.06 141 ASN A N 1
ATOM 1132 C CA . ASN A 1 141 ? 10.730 -14.846 10.056 1.00 74.06 141 ASN A CA 1
ATOM 1133 C C . ASN A 1 141 ? 10.083 -13.574 10.623 1.00 74.06 141 ASN A C 1
ATOM 1135 O O . ASN A 1 141 ? 10.207 -13.278 11.812 1.00 74.06 141 ASN A O 1
ATOM 1139 N N . ASP A 1 142 ? 9.380 -12.820 9.782 1.00 74.62 142 ASP A N 1
ATOM 1140 C CA . ASP A 1 142 ? 8.690 -11.610 10.219 1.00 74.62 142 ASP A CA 1
ATOM 1141 C C . ASP A 1 142 ? 7.168 -11.829 10.337 1.00 74.62 142 ASP A C 1
ATOM 1143 O O . ASP A 1 142 ? 6.405 -11.856 9.367 1.00 74.62 142 ASP A O 1
ATOM 1147 N N . TYR A 1 143 ? 6.730 -12.061 11.575 1.00 83.56 143 TYR A N 1
ATOM 1148 C CA . TYR A 1 143 ? 5.320 -12.196 11.939 1.00 83.56 143 TYR A CA 1
ATOM 1149 C C . TYR A 1 143 ? 4.606 -10.838 11.882 1.00 83.56 143 TYR A C 1
ATOM 1151 O O . TYR A 1 143 ? 5.218 -9.785 12.044 1.00 83.56 143 TYR A O 1
ATOM 1159 N N . LYS A 1 144 ? 3.289 -10.857 11.654 1.00 85.56 144 LYS A N 1
ATOM 1160 C CA . LYS A 1 144 ? 2.449 -9.660 11.479 1.00 85.56 144 LYS A CA 1
ATOM 1161 C C . LYS A 1 144 ? 1.205 -9.732 12.348 1.00 85.56 144 LYS A C 1
ATOM 1163 O O . LYS A 1 144 ? 0.778 -10.822 12.723 1.00 85.56 144 LYS A O 1
ATOM 1168 N N . GLY A 1 145 ? 0.601 -8.577 12.598 1.00 89.62 145 GLY A N 1
ATOM 1169 C CA . GLY A 1 145 ? -0.504 -8.417 13.531 1.00 89.62 145 GLY A CA 1
ATOM 1170 C C . GLY A 1 145 ? -0.061 -7.720 14.813 1.00 89.62 145 GLY A C 1
ATOM 1171 O O . GLY A 1 145 ? 0.907 -6.960 14.835 1.00 89.62 145 GLY A O 1
ATOM 1172 N N . ILE A 1 146 ? -0.786 -7.998 15.888 1.00 93.50 146 ILE A N 1
ATOM 1173 C CA . ILE A 1 146 ? -0.415 -7.616 17.250 1.00 93.50 146 ILE A CA 1
ATOM 1174 C C . ILE A 1 146 ? 0.502 -8.719 17.802 1.00 93.50 146 ILE A C 1
ATOM 1176 O O . ILE A 1 146 ? 0.097 -9.880 17.824 1.00 93.50 146 ILE A O 1
ATOM 1180 N N . LEU A 1 147 ? 1.736 -8.374 18.193 1.00 93.38 147 LEU A N 1
ATOM 1181 C CA . LEU A 1 147 ? 2.764 -9.331 18.646 1.00 93.38 147 LEU A CA 1
ATOM 1182 C C . LEU A 1 147 ? 3.172 -9.144 20.118 1.00 93.38 147 LEU A C 1
ATOM 1184 O O . LEU A 1 147 ? 3.971 -9.915 20.642 1.00 93.38 147 LEU A O 1
ATOM 1188 N N . SER A 1 148 ? 2.627 -8.128 20.785 1.00 95.19 148 SER A N 1
ATOM 1189 C CA . SER A 1 148 ? 2.711 -7.922 22.233 1.00 95.19 148 SER A CA 1
ATOM 1190 C C . SER A 1 148 ? 1.311 -7.889 22.838 1.00 95.19 148 SER A C 1
ATOM 1192 O O . SER A 1 148 ? 0.329 -7.713 22.121 1.00 95.19 148 SER A O 1
ATOM 1194 N N . ASN A 1 149 ? 1.208 -7.936 24.165 1.00 97.12 149 ASN A N 1
ATOM 1195 C CA . ASN A 1 149 ? -0.049 -7.599 24.832 1.00 97.12 149 ASN A CA 1
ATOM 1196 C C . ASN A 1 149 ? -0.512 -6.182 24.441 1.00 97.12 149 ASN A C 1
ATOM 1198 O O . ASN A 1 149 ? 0.309 -5.294 24.180 1.00 97.12 149 ASN A O 1
ATOM 1202 N N . VAL A 1 150 ? -1.831 -5.994 24.419 1.00 97.56 150 VAL A N 1
ATOM 1203 C CA . VAL A 1 150 ? -2.489 -4.686 24.338 1.00 97.56 150 VAL A CA 1
ATOM 1204 C C . VAL A 1 150 ? -2.852 -4.281 25.761 1.00 97.56 150 VAL A C 1
ATOM 1206 O O . VAL A 1 150 ? -3.478 -5.071 26.467 1.00 97.56 150 VAL A O 1
ATOM 1209 N N . THR A 1 151 ? -2.480 -3.078 26.191 1.00 97.62 151 THR A N 1
ATOM 1210 C CA . THR A 1 151 ? -2.788 -2.579 27.540 1.00 97.62 151 THR A CA 1
ATOM 1211 C C . THR A 1 151 ? -3.550 -1.257 27.505 1.00 97.62 151 THR A C 1
ATOM 1213 O O . THR A 1 151 ? -3.417 -0.489 26.554 1.00 97.62 151 THR A O 1
ATOM 1216 N N . LEU A 1 152 ? -4.352 -0.989 28.539 1.00 97.38 152 LEU A N 1
ATOM 1217 C CA . LEU A 1 152 ? -5.068 0.271 28.755 1.00 97.38 152 LEU A CA 1
ATOM 1218 C C . LEU A 1 152 ? -4.752 0.798 30.157 1.00 97.38 152 LEU A C 1
ATOM 1220 O O . LEU A 1 152 ? -5.244 0.257 31.148 1.00 97.38 152 LEU A O 1
ATOM 1224 N N . ASP A 1 153 ? -3.924 1.839 30.235 1.00 96.19 153 ASP A N 1
ATOM 1225 C CA . ASP A 1 153 ? -3.221 2.262 31.459 1.00 96.19 153 ASP A CA 1
ATOM 1226 C C . ASP A 1 153 ? -2.617 1.043 32.184 1.00 96.19 153 ASP A C 1
ATOM 1228 O O . ASP A 1 153 ? -3.052 0.657 33.268 1.00 96.19 153 ASP A O 1
ATOM 1232 N N . GLU A 1 154 ? -1.668 0.385 31.509 1.00 94.94 154 GLU A N 1
ATOM 1233 C CA . GLU A 1 154 ? -0.873 -0.767 31.984 1.00 94.94 154 GLU A CA 1
ATOM 1234 C C . GLU A 1 154 ? -1.638 -2.089 32.204 1.00 94.94 154 GLU A C 1
ATOM 1236 O O . GLU A 1 154 ? -1.053 -3.158 32.030 1.00 94.94 154 GLU A O 1
ATOM 1241 N N . ALA A 1 155 ? -2.948 -2.060 32.463 1.00 96.19 155 ALA A N 1
ATOM 1242 C CA . ALA A 1 155 ? -3.784 -3.257 32.555 1.00 96.19 155 ALA A CA 1
ATOM 1243 C C . ALA A 1 155 ? -3.956 -3.939 31.184 1.00 96.19 155 ALA A C 1
ATOM 1245 O O . ALA A 1 155 ? -4.306 -3.282 30.202 1.00 96.19 155 ALA A O 1
ATOM 1246 N N . ILE A 1 156 ? -3.735 -5.255 31.113 1.00 97.31 156 ILE A N 1
ATOM 1247 C CA . ILE A 1 156 ? -3.874 -6.053 29.882 1.00 97.31 156 ILE A CA 1
ATOM 1248 C C . ILE A 1 156 ? -5.351 -6.139 29.466 1.00 97.31 156 ILE A C 1
ATOM 1250 O O . ILE A 1 156 ? -6.229 -6.356 30.299 1.00 97.31 156 ILE A O 1
ATOM 1254 N N . ILE A 1 157 ? -5.618 -5.974 28.168 1.00 96.44 157 ILE A N 1
ATOM 1255 C CA . ILE A 1 157 ? -6.920 -6.259 27.555 1.00 96.44 157 ILE A CA 1
ATOM 1256 C C . ILE A 1 157 ? -6.904 -7.702 27.044 1.00 96.44 157 ILE A C 1
ATOM 1258 O O . ILE A 1 157 ? -6.051 -8.058 26.227 1.00 96.44 157 ILE A O 1
ATOM 1262 N N . GLU A 1 158 ? -7.868 -8.503 27.487 1.00 94.56 158 GLU A N 1
ATOM 1263 C CA . GLU A 1 158 ? -8.024 -9.920 27.134 1.00 94.56 158 GLU A CA 1
ATOM 1264 C C . GLU A 1 158 ? -9.234 -10.132 26.190 1.00 94.56 158 GLU A C 1
ATOM 1266 O O . GLU A 1 158 ? -9.702 -9.182 25.554 1.00 94.56 158 GLU A O 1
ATOM 1271 N N . ASP A 1 159 ? -9.710 -11.373 26.039 1.00 95.19 159 ASP A N 1
ATOM 1272 C CA . ASP A 1 159 ? -10.924 -11.745 25.283 1.00 95.19 159 ASP A CA 1
ATOM 1273 C C . ASP A 1 159 ? -11.001 -11.224 23.831 1.00 95.19 159 ASP A C 1
ATOM 1275 O O . ASP A 1 159 ? -12.024 -10.724 23.353 1.00 95.19 159 ASP A O 1
ATOM 1279 N N . TRP A 1 160 ? -9.895 -11.358 23.095 1.00 96.69 160 TRP A N 1
ATOM 1280 C CA . TRP A 1 160 ? -9.810 -10.938 21.696 1.00 96.69 160 TRP A CA 1
ATOM 1281 C C . TRP A 1 160 ? -10.462 -11.927 20.723 1.00 96.69 160 TRP A C 1
ATOM 1283 O O . TRP A 1 160 ? -10.135 -13.112 20.685 1.00 96.69 160 TRP A O 1
ATOM 1293 N N . ILE A 1 161 ? -11.311 -11.402 19.838 1.00 92.12 161 ILE A N 1
ATOM 1294 C CA . ILE A 1 161 ? -11.823 -12.102 18.656 1.00 92.12 161 ILE A CA 1
ATOM 1295 C C . ILE A 1 161 ? -11.078 -11.586 17.420 1.00 92.12 161 ILE A C 1
ATOM 1297 O O . ILE A 1 161 ? -11.007 -10.376 17.182 1.00 92.12 161 ILE A O 1
ATOM 1301 N N . HIS A 1 162 ? -10.515 -12.499 16.625 1.00 90.44 162 HIS A N 1
ATOM 1302 C CA . HIS A 1 162 ? -9.698 -12.174 15.452 1.00 90.44 162 HIS A CA 1
ATOM 1303 C C . HIS A 1 162 ? -10.460 -12.461 14.152 1.00 90.44 162 HIS A C 1
ATOM 1305 O O . HIS A 1 162 ? -10.842 -13.599 13.886 1.00 90.44 162 HIS A O 1
ATOM 1311 N N . TYR A 1 163 ? -10.628 -11.444 13.307 1.00 83.31 163 TYR A N 1
ATOM 1312 C CA . TYR A 1 163 ? -11.315 -11.547 12.019 1.00 83.31 163 TYR A CA 1
ATOM 1313 C C . TYR A 1 163 ? -10.334 -11.305 10.858 1.00 83.31 163 TYR A C 1
ATOM 1315 O O . TYR A 1 163 ? -9.869 -10.173 10.680 1.00 83.31 163 TYR A O 1
ATOM 1323 N N . PRO A 1 164 ? -10.012 -12.317 10.030 1.00 79.38 164 PRO A N 1
ATOM 1324 C CA . PRO A 1 164 ? -9.236 -12.104 8.812 1.00 79.38 164 PRO A CA 1
ATOM 1325 C C . PRO A 1 164 ? -10.089 -11.363 7.774 1.00 79.38 164 PRO A C 1
ATOM 1327 O O . PRO A 1 164 ? -11.126 -11.862 7.337 1.00 79.38 164 PRO A O 1
ATOM 1330 N N . LEU A 1 165 ? -9.650 -10.178 7.343 1.00 75.38 165 LEU A N 1
ATOM 1331 C CA . LEU A 1 165 ? -10.371 -9.393 6.340 1.00 75.38 165 LEU A CA 1
ATOM 1332 C C . LEU A 1 165 ? -9.984 -9.865 4.933 1.00 75.38 165 LEU A C 1
ATOM 1334 O O . LEU A 1 165 ? -8.903 -9.564 4.414 1.00 75.38 165 LEU A O 1
ATOM 1338 N N . GLN A 1 166 ? -10.883 -10.626 4.309 1.00 67.50 166 GLN A N 1
ATOM 1339 C CA . GLN A 1 166 ? -10.728 -11.073 2.929 1.00 67.50 166 GLN A CA 1
ATOM 1340 C C . GLN A 1 166 ? -11.108 -9.940 1.966 1.00 67.50 166 GLN A C 1
ATOM 1342 O O . GLN A 1 166 ? -12.231 -9.446 1.961 1.00 67.50 166 GLN A O 1
ATOM 1347 N N . LEU A 1 167 ? -10.138 -9.527 1.151 1.00 67.56 167 LEU A N 1
ATOM 1348 C CA . LEU A 1 167 ? -10.288 -8.544 0.077 1.00 67.56 167 LEU A CA 1
ATOM 1349 C C . LEU A 1 167 ? -9.872 -9.198 -1.250 1.00 67.56 167 LEU A C 1
ATOM 1351 O O . LEU A 1 167 ? -8.917 -9.978 -1.222 1.00 67.56 167 LEU A O 1
ATOM 1355 N N . PRO A 1 168 ? -10.450 -8.844 -2.412 1.00 57.81 168 PRO A N 1
ATOM 1356 C CA . PRO A 1 168 ? -11.583 -7.934 -2.572 1.00 57.81 168 PRO A CA 1
ATOM 1357 C C . PRO A 1 168 ? -12.857 -8.515 -1.946 1.00 57.81 168 PRO A C 1
ATOM 1359 O O . PRO A 1 168 ? -13.019 -9.732 -1.894 1.00 57.81 168 PRO A O 1
ATOM 1362 N N . LEU A 1 169 ? -13.772 -7.641 -1.519 1.00 56.47 169 LEU A N 1
ATOM 1363 C CA . LEU A 1 169 ? -15.180 -8.030 -1.400 1.00 56.47 169 LEU A CA 1
ATOM 1364 C C . LEU A 1 169 ? -15.611 -8.532 -2.786 1.00 56.47 169 LEU A C 1
ATOM 1366 O O . LEU A 1 169 ? -15.310 -7.866 -3.782 1.00 56.47 169 LEU A O 1
ATOM 1370 N N . SER A 1 170 ? -16.222 -9.717 -2.878 1.00 54.19 170 SER A N 1
ATOM 1371 C CA . SER A 1 170 ? -16.498 -10.329 -4.184 1.00 54.19 170 SER A CA 1
ATOM 1372 C C . SER A 1 170 ? -17.375 -9.414 -5.043 1.00 54.19 170 SER A C 1
ATOM 1374 O O . SER A 1 170 ? -18.217 -8.671 -4.541 1.00 54.19 170 SER A O 1
ATOM 1376 N N . LEU A 1 171 ? -17.180 -9.439 -6.363 1.00 50.62 171 LEU A N 1
ATOM 1377 C CA . LEU A 1 171 ? -17.941 -8.585 -7.286 1.00 50.62 171 LEU A CA 1
ATOM 1378 C C . LEU A 1 171 ? -19.457 -8.798 -7.197 1.00 50.62 171 LEU A C 1
ATOM 1380 O O . LEU A 1 171 ? -20.225 -7.880 -7.482 1.00 50.62 171 LEU A O 1
ATOM 1384 N N . ASP A 1 172 ? -19.862 -9.990 -6.777 1.00 51.56 172 ASP A N 1
ATOM 1385 C CA . ASP A 1 172 ? -21.253 -10.387 -6.597 1.00 51.56 172 ASP A CA 1
ATOM 1386 C C . ASP A 1 172 ? -21.846 -9.708 -5.346 1.00 51.56 172 ASP A C 1
ATOM 1388 O O . ASP A 1 172 ? -22.882 -9.049 -5.440 1.00 51.56 172 ASP A O 1
ATOM 1392 N N . ILE A 1 173 ? -21.102 -9.691 -4.226 1.00 52.03 173 ILE A N 1
ATOM 1393 C CA . ILE A 1 173 ? -21.388 -8.844 -3.047 1.00 52.03 173 ILE A CA 1
ATOM 1394 C C . ILE A 1 173 ? -21.467 -7.357 -3.450 1.00 52.03 173 ILE A C 1
ATOM 1396 O O . ILE A 1 173 ? -22.346 -6.617 -3.003 1.00 52.03 173 ILE A O 1
ATOM 1400 N N . VAL A 1 174 ? -20.585 -6.901 -4.345 1.00 53.41 174 VAL A N 1
ATOM 1401 C CA . VAL A 1 174 ? -20.515 -5.489 -4.770 1.00 53.41 174 VAL A CA 1
ATOM 1402 C C . VAL A 1 174 ? -21.694 -5.038 -5.646 1.00 53.41 174 VAL A C 1
ATOM 1404 O O . VAL A 1 174 ? -21.927 -3.831 -5.771 1.00 53.41 174 VAL A O 1
ATOM 1407 N N . ASN A 1 175 ? -22.470 -5.959 -6.221 1.00 54.72 175 ASN A N 1
ATOM 1408 C CA . ASN A 1 175 ? -23.691 -5.611 -6.950 1.00 54.72 175 ASN A CA 1
ATOM 1409 C C . ASN A 1 175 ? -24.956 -5.816 -6.103 1.00 54.72 175 ASN A C 1
ATOM 1411 O O . ASN A 1 175 ? -25.744 -4.872 -5.999 1.00 54.72 175 ASN A O 1
ATOM 1415 N N . ASP A 1 176 ? -25.114 -6.966 -5.440 1.00 53.66 176 ASP A N 1
ATOM 1416 C CA . ASP A 1 176 ? -26.334 -7.279 -4.680 1.00 53.66 176 ASP A CA 1
ATOM 1417 C C . ASP A 1 176 ? -26.335 -6.690 -3.261 1.00 53.66 176 ASP A C 1
ATOM 1419 O O . ASP A 1 176 ? -27.310 -6.047 -2.858 1.00 53.66 176 ASP A O 1
ATOM 1423 N N . GLU A 1 177 ? -25.255 -6.831 -2.483 1.00 53.09 177 GLU A N 1
ATOM 1424 C CA . GLU A 1 177 ? -25.241 -6.288 -1.117 1.00 53.09 177 GLU A CA 1
ATOM 1425 C C . GLU A 1 177 ? -25.092 -4.773 -1.112 1.00 53.09 177 GLU A C 1
ATOM 1427 O O . GLU A 1 177 ? -25.822 -4.103 -0.392 1.00 53.09 177 GLU A O 1
ATOM 1432 N N . ILE A 1 178 ? -24.218 -4.192 -1.939 1.00 54.19 178 ILE A N 1
ATOM 1433 C CA . ILE A 1 178 ? -24.039 -2.730 -1.969 1.00 54.19 178 ILE A CA 1
ATOM 1434 C C . ILE A 1 178 ? -25.317 -2.006 -2.429 1.00 54.19 178 ILE A C 1
ATOM 1436 O O . ILE A 1 178 ? -25.626 -0.937 -1.900 1.00 54.19 178 ILE A O 1
ATOM 1440 N N . GLY A 1 179 ? -26.112 -2.593 -3.333 1.00 54.22 179 GLY A N 1
ATOM 1441 C CA . GLY A 1 179 ? -27.450 -2.082 -3.656 1.00 54.22 179 GLY A CA 1
ATOM 1442 C C . GLY A 1 179 ? -28.371 -2.040 -2.428 1.00 54.22 179 GLY A C 1
ATOM 1443 O O . GLY A 1 179 ? -29.028 -1.028 -2.174 1.00 54.22 179 GLY A O 1
ATOM 1444 N N . ASN A 1 180 ? -28.347 -3.097 -1.614 1.00 50.53 180 ASN A N 1
ATOM 1445 C CA . ASN A 1 180 ? -29.121 -3.206 -0.377 1.00 50.53 180 ASN A CA 1
ATOM 1446 C C . ASN A 1 180 ? -28.564 -2.356 0.786 1.00 50.53 180 ASN A C 1
ATOM 1448 O O . ASN A 1 180 ? -29.341 -1.822 1.575 1.00 50.53 180 ASN A O 1
ATOM 1452 N N . ILE A 1 181 ? -27.246 -2.162 0.883 1.00 53.38 181 ILE A N 1
ATOM 1453 C CA . ILE A 1 181 ? -26.583 -1.309 1.883 1.00 53.38 181 ILE A CA 1
ATOM 1454 C C . ILE A 1 181 ? -26.903 0.162 1.605 1.00 53.38 181 ILE A C 1
ATOM 1456 O O . ILE A 1 181 ? -27.340 0.858 2.524 1.00 53.38 181 ILE A O 1
ATOM 1460 N N . PHE A 1 182 ? -26.790 0.614 0.347 1.00 51.97 182 PHE A N 1
ATOM 1461 C CA . PHE A 1 182 ? -27.231 1.952 -0.067 1.00 51.97 182 PHE A CA 1
ATOM 1462 C C . PHE A 1 182 ? -28.746 2.149 0.093 1.00 51.97 182 PHE A C 1
ATOM 1464 O O . PHE A 1 182 ? -29.188 3.271 0.332 1.00 51.97 182 PHE A O 1
ATOM 1471 N N . ALA A 1 183 ? -29.560 1.093 -0.026 1.00 49.12 183 ALA A N 1
ATOM 1472 C CA . ALA A 1 183 ? -30.995 1.171 0.246 1.00 49.12 183 ALA A CA 1
ATOM 1473 C C . ALA A 1 183 ? -31.306 1.290 1.750 1.00 49.12 183 ALA A C 1
ATOM 1475 O O . ALA A 1 183 ? -32.152 2.102 2.126 1.00 49.12 183 ALA A O 1
ATOM 1476 N N . ARG A 1 184 ? -30.608 0.527 2.606 1.00 49.56 184 ARG A N 1
ATOM 1477 C CA . ARG A 1 184 ? -30.777 0.533 4.072 1.00 49.56 184 ARG A CA 1
ATOM 1478 C C . ARG A 1 184 ? -30.257 1.814 4.737 1.00 49.56 184 ARG A C 1
ATOM 1480 O O . ARG A 1 184 ? -30.889 2.290 5.672 1.00 49.56 184 ARG A O 1
ATOM 1487 N N . HIS A 1 185 ? -29.183 2.418 4.225 1.00 51.38 185 HIS A N 1
ATOM 1488 C CA . HIS A 1 185 ? -28.571 3.638 4.784 1.00 51.38 185 HIS A CA 1
ATOM 1489 C C . HIS A 1 185 ? -29.039 4.941 4.108 1.00 51.38 185 HIS A C 1
ATOM 1491 O O . HIS A 1 185 ? -28.342 5.952 4.124 1.00 51.38 185 HIS A O 1
ATOM 1497 N N . LYS A 1 186 ? -30.250 4.972 3.528 1.00 47.66 186 LYS A N 1
ATOM 1498 C CA . LYS A 1 186 ? -30.845 6.236 3.037 1.00 47.66 186 LYS A CA 1
ATOM 1499 C C . LYS A 1 186 ? -31.115 7.257 4.154 1.00 47.66 186 LYS A C 1
ATOM 1501 O O . LYS A 1 186 ? -31.277 8.440 3.859 1.00 47.66 186 LYS A O 1
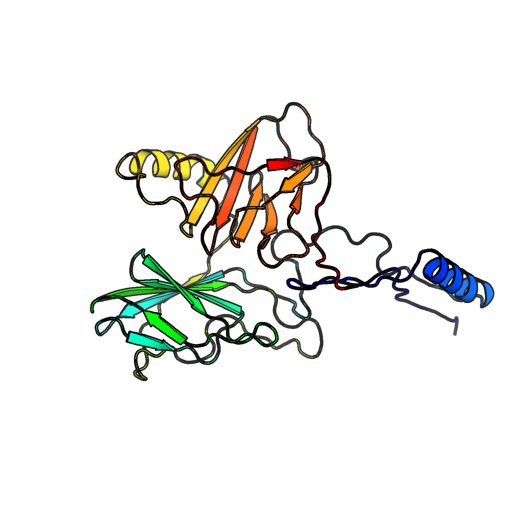ATOM 1506 N N . GLY A 1 187 ? -31.150 6.822 5.415 1.00 44.88 187 GLY A N 1
ATOM 1507 C CA . GLY A 1 187 ? -31.088 7.695 6.587 1.00 44.88 187 GLY A CA 1
ATOM 1508 C C . GLY A 1 187 ? -29.642 8.008 6.996 1.00 44.88 187 GLY A C 1
ATOM 1509 O O . GLY A 1 187 ? -28.787 7.132 6.976 1.00 44.88 187 GLY A O 1
ATOM 1510 N N . THR A 1 188 ? -29.394 9.262 7.388 1.00 45.12 188 THR A N 1
ATOM 1511 C CA . THR A 1 188 ? -28.201 9.727 8.138 1.00 45.12 188 THR A CA 1
ATOM 1512 C C . THR A 1 188 ? -26.806 9.598 7.494 1.00 45.12 188 THR A C 1
ATOM 1514 O O . THR A 1 188 ? -25.807 9.566 8.200 1.00 45.12 188 THR A O 1
ATOM 1517 N N . HIS A 1 189 ? -26.676 9.711 6.168 1.00 51.78 189 HIS A N 1
ATOM 1518 C CA . HIS A 1 189 ? -25.365 9.872 5.496 1.00 51.78 189 HIS A CA 1
ATOM 1519 C C . HIS A 1 189 ? -24.663 11.246 5.692 1.00 51.78 189 HIS A C 1
ATOM 1521 O O . HIS A 1 189 ? -23.706 11.554 4.987 1.00 51.78 189 HIS A O 1
ATOM 1527 N N . ARG A 1 190 ? -25.125 12.114 6.608 1.00 49.31 190 ARG A N 1
ATOM 1528 C CA . ARG A 1 190 ? -24.700 13.533 6.665 1.00 49.31 190 ARG A CA 1
ATOM 1529 C C . ARG A 1 190 ? -23.329 13.804 7.309 1.00 49.31 190 ARG A C 1
ATOM 1531 O O . ARG A 1 190 ? -22.830 14.910 7.144 1.00 49.31 190 ARG A O 1
ATOM 1538 N N . GLU A 1 191 ? -22.708 12.835 7.988 1.00 54.75 191 GLU A N 1
ATOM 1539 C CA . GLU A 1 191 ? -21.486 13.063 8.796 1.00 54.75 191 GLU A CA 1
ATOM 1540 C C . GLU A 1 191 ? -20.355 12.032 8.574 1.00 54.75 191 GLU A C 1
ATOM 1542 O O . GLU A 1 191 ? -19.468 11.867 9.417 1.00 54.75 191 GLU A O 1
ATOM 1547 N N . THR A 1 192 ? -20.358 11.314 7.445 1.00 61.16 192 THR A N 1
ATOM 1548 C CA . THR A 1 192 ? -19.337 10.288 7.119 1.00 61.16 192 THR A CA 1
ATOM 1549 C C . THR A 1 192 ? -18.253 10.764 6.142 1.00 61.16 192 THR A C 1
ATOM 1551 O O . THR A 1 192 ? -17.392 9.986 5.736 1.00 61.16 192 THR A O 1
ATOM 1554 N N . HIS A 1 193 ? -18.277 12.034 5.741 1.00 68.31 193 HIS A N 1
ATOM 1555 C CA . HIS A 1 193 ? -17.240 12.638 4.901 1.00 68.31 193 HIS A CA 1
ATOM 1556 C C . HIS A 1 193 ? -15.913 12.759 5.678 1.00 68.31 193 HIS A C 1
ATOM 1558 O O . HIS A 1 193 ? -15.918 12.966 6.890 1.00 68.31 193 HIS A O 1
ATOM 1564 N N . GLY A 1 194 ? -14.776 12.587 4.999 1.00 75.81 194 GLY A N 1
ATOM 1565 C CA . GLY A 1 194 ? -13.442 12.748 5.594 1.00 75.81 194 GLY A CA 1
ATOM 1566 C C . GLY A 1 194 ? -12.954 11.607 6.503 1.00 75.81 194 GLY A C 1
ATOM 1567 O O . GLY A 1 194 ? -11.833 11.686 6.996 1.00 75.81 194 GLY A O 1
ATOM 1568 N N . LYS A 1 195 ? -13.751 10.556 6.736 1.00 83.06 195 LYS A N 1
ATOM 1569 C CA . LYS A 1 195 ? -13.447 9.464 7.684 1.00 83.06 195 LYS A CA 1
ATOM 1570 C C . LYS A 1 195 ? -12.862 8.217 6.988 1.00 83.06 195 LYS A C 1
ATOM 1572 O O . LYS A 1 195 ? -13.079 8.035 5.792 1.00 83.06 195 LYS A O 1
ATOM 1577 N N . PRO A 1 196 ? -12.139 7.334 7.705 1.00 87.00 196 PRO A N 1
ATOM 1578 C CA . PRO A 1 196 ? -11.832 5.989 7.212 1.00 87.00 196 PRO A CA 1
ATOM 1579 C C . PRO A 1 196 ? -13.110 5.224 6.834 1.00 87.00 196 PRO A C 1
ATOM 1581 O O . PRO A 1 196 ? -14.138 5.370 7.495 1.00 87.00 196 PRO A O 1
ATOM 1584 N N . GLY A 1 197 ? -13.055 4.398 5.789 1.00 84.31 197 GLY A N 1
ATOM 1585 C CA . GLY A 1 197 ? -14.213 3.649 5.306 1.00 84.31 197 GLY A CA 1
ATOM 1586 C C . GLY A 1 197 ? -14.078 3.147 3.869 1.00 84.31 197 GLY A C 1
ATOM 1587 O O . GLY A 1 197 ? -13.023 3.242 3.242 1.00 84.31 197 GLY A O 1
ATOM 1588 N N . VAL A 1 198 ? -15.176 2.602 3.339 1.00 85.50 198 VAL A N 1
ATOM 1589 C CA . VAL A 1 198 ? -15.260 2.126 1.951 1.00 85.50 198 VAL A CA 1
ATOM 1590 C C . VAL A 1 198 ? -15.979 3.164 1.093 1.00 85.50 198 VAL A C 1
ATOM 1592 O O . VAL A 1 198 ? -17.164 3.431 1.281 1.00 85.50 198 VAL A O 1
ATOM 1595 N N . TYR A 1 199 ? -15.266 3.717 0.116 1.00 87.50 199 TYR A N 1
ATOM 1596 C CA . TYR A 1 199 ? -15.791 4.670 -0.858 1.00 87.50 199 TYR A CA 1
ATOM 1597 C C . TYR A 1 199 ? -16.040 3.964 -2.192 1.00 87.50 199 TYR A C 1
ATOM 1599 O O . TYR A 1 199 ? -15.172 3.245 -2.684 1.00 87.50 199 TYR A O 1
ATOM 1607 N N . ILE A 1 200 ? -17.219 4.158 -2.790 1.00 86.88 200 ILE A N 1
ATOM 1608 C CA . ILE A 1 200 ? -17.620 3.491 -4.040 1.00 86.88 200 ILE A CA 1
ATOM 1609 C C . ILE A 1 200 ? -18.045 4.532 -5.074 1.00 86.88 200 ILE A C 1
ATOM 1611 O O . ILE A 1 200 ? -18.949 5.330 -4.835 1.00 86.88 200 ILE A O 1
ATOM 1615 N N . GLY A 1 201 ? -17.419 4.482 -6.248 1.00 87.19 201 GLY A N 1
ATOM 1616 C CA . GLY A 1 201 ? -17.728 5.322 -7.402 1.00 87.19 201 GLY A CA 1
ATOM 1617 C C . GLY A 1 201 ? -18.145 4.497 -8.618 1.00 87.19 201 GLY A C 1
ATOM 1618 O O . GLY A 1 201 ? -17.822 3.314 -8.737 1.00 87.19 201 GLY A O 1
ATOM 1619 N N . ARG A 1 202 ? -18.852 5.127 -9.559 1.00 90.12 202 ARG A N 1
ATOM 1620 C CA . ARG A 1 202 ? -19.162 4.548 -10.874 1.00 90.12 202 ARG A CA 1
ATOM 1621 C C . ARG A 1 202 ? -18.807 5.543 -11.970 1.00 90.12 202 ARG A C 1
ATOM 1623 O O . ARG A 1 202 ? -19.147 6.716 -11.860 1.00 90.12 202 ARG A O 1
ATOM 1630 N N . PHE A 1 203 ? -18.169 5.068 -13.036 1.00 92.94 203 PHE A N 1
ATOM 1631 C CA . PHE A 1 203 ? -17.860 5.878 -14.217 1.00 92.94 203 PHE A CA 1
ATOM 1632 C C . PHE A 1 203 ? -18.089 5.084 -15.506 1.00 92.94 203 PHE A C 1
ATOM 1634 O O . PHE A 1 203 ? -18.183 3.856 -15.490 1.00 92.94 203 PHE A O 1
ATOM 1641 N N . SER A 1 204 ? -18.202 5.783 -16.634 1.00 95.69 204 SER A N 1
ATOM 1642 C CA . SER A 1 204 ? -18.315 5.166 -17.960 1.00 95.69 204 SER A CA 1
ATOM 1643 C C . SER A 1 204 ? -17.131 5.576 -18.824 1.00 95.69 204 SER A C 1
ATOM 1645 O O . SER A 1 204 ? -16.763 6.748 -18.830 1.00 95.69 204 SER A O 1
ATOM 1647 N N . ALA A 1 205 ? -16.560 4.632 -19.570 1.00 95.12 205 ALA A N 1
ATOM 1648 C CA . ALA A 1 205 ? -15.475 4.892 -20.515 1.00 95.12 205 ALA A CA 1
ATOM 1649 C C . ALA A 1 205 ? -15.955 4.649 -21.953 1.00 95.12 205 ALA A C 1
ATOM 1651 O O . ALA A 1 205 ? -16.693 3.698 -22.219 1.00 95.12 205 ALA A O 1
ATOM 1652 N N . LYS A 1 206 ? -15.542 5.515 -22.888 1.00 93.88 206 LYS A N 1
ATOM 1653 C CA . LYS A 1 206 ? -15.854 5.365 -24.323 1.00 93.88 206 LYS A CA 1
ATOM 1654 C C . LYS A 1 206 ? -14.970 4.314 -25.000 1.00 93.88 206 LYS A C 1
ATOM 1656 O O . LYS A 1 206 ? -15.424 3.629 -25.908 1.00 93.88 206 LYS A O 1
ATOM 1661 N N . THR A 1 207 ? -13.719 4.210 -24.558 1.00 93.00 207 THR A N 1
ATOM 1662 C CA . THR A 1 207 ? -12.673 3.361 -25.137 1.00 93.00 207 THR A CA 1
ATOM 1663 C C . THR A 1 207 ? -11.868 2.694 -24.038 1.00 93.00 207 THR A C 1
ATOM 1665 O O . THR A 1 207 ? -11.625 3.297 -22.995 1.00 93.00 207 THR A O 1
ATOM 1668 N N . GLN A 1 208 ? -11.407 1.480 -24.307 1.00 95.56 208 GLN A N 1
ATOM 1669 C CA . GLN A 1 208 ? -10.498 0.750 -23.441 1.00 95.56 208 GLN A CA 1
ATOM 1670 C C . GLN A 1 208 ? -9.064 1.249 -23.678 1.00 95.56 208 GLN A C 1
ATOM 1672 O O . GLN A 1 208 ? -8.541 1.100 -24.780 1.00 95.56 208 GLN A O 1
ATOM 1677 N N . ARG A 1 209 ? -8.467 1.918 -22.685 1.00 95.88 209 ARG A N 1
ATOM 1678 C CA . ARG A 1 209 ? -7.114 2.498 -22.739 1.00 95.88 209 ARG A CA 1
ATOM 1679 C C . ARG A 1 209 ? -6.454 2.438 -21.367 1.00 95.88 209 ARG A C 1
ATOM 1681 O O . ARG A 1 209 ? -7.157 2.414 -20.357 1.00 95.88 209 ARG A O 1
ATOM 1688 N N . ASP A 1 210 ? -5.128 2.438 -21.374 1.00 98.19 210 ASP A N 1
ATOM 1689 C CA . ASP A 1 210 ? -4.305 2.632 -20.186 1.00 98.19 210 ASP A CA 1
ATOM 1690 C C . ASP A 1 210 ? -4.560 4.022 -19.597 1.00 98.19 210 ASP A C 1
ATOM 1692 O O . ASP A 1 210 ? -4.861 4.978 -20.318 1.00 98.19 210 ASP A O 1
ATOM 1696 N N . THR A 1 211 ? -4.477 4.120 -18.275 1.00 98.06 211 THR A N 1
ATOM 1697 C CA . THR A 1 211 ? -4.702 5.357 -17.523 1.00 98.06 211 THR A CA 1
ATOM 1698 C C . THR A 1 211 ? -4.077 5.232 -16.136 1.00 98.06 211 THR A C 1
ATOM 1700 O O . THR A 1 211 ? -3.710 4.139 -15.699 1.00 98.06 211 THR A O 1
ATOM 1703 N N . PHE A 1 212 ? -3.954 6.349 -15.431 1.00 98.50 212 PHE A N 1
ATOM 1704 C CA . PHE A 1 212 ? -3.433 6.414 -14.078 1.00 98.50 212 PHE A CA 1
ATOM 1705 C C . PHE A 1 212 ? -4.478 7.058 -13.172 1.00 98.50 212 PHE A C 1
ATOM 1707 O O . PHE A 1 212 ? -5.043 8.094 -13.510 1.00 98.50 212 PHE A O 1
ATOM 1714 N N . VAL A 1 213 ? -4.751 6.448 -12.024 1.00 98.00 213 VAL A N 1
ATOM 1715 C CA . VAL A 1 213 ? -5.633 7.032 -11.010 1.00 98.00 213 VAL A CA 1
ATOM 1716 C C . VAL A 1 213 ? -4.809 7.929 -10.106 1.00 98.00 213 VAL A C 1
ATOM 1718 O O . VAL A 1 213 ? -3.965 7.417 -9.372 1.00 98.00 213 VAL A O 1
ATOM 1721 N N . ASP A 1 214 ? -5.060 9.237 -10.139 1.00 96.75 214 ASP A N 1
ATOM 1722 C CA . ASP A 1 214 ? -4.485 10.170 -9.171 1.00 96.75 214 ASP A CA 1
ATOM 1723 C C . ASP A 1 214 ? -5.242 10.072 -7.845 1.00 96.75 214 ASP A C 1
ATOM 1725 O O . ASP A 1 214 ? -6.466 10.217 -7.784 1.00 96.75 214 ASP A O 1
ATOM 1729 N N . THR A 1 215 ? -4.498 9.812 -6.771 1.00 95.06 215 THR A N 1
ATOM 1730 C CA . THR A 1 215 ? -5.036 9.722 -5.410 1.00 95.06 215 THR A CA 1
ATOM 1731 C C . THR A 1 215 ? -4.803 10.995 -4.596 1.00 95.06 215 THR A C 1
ATOM 1733 O O . THR A 1 215 ? -5.155 11.045 -3.420 1.00 95.06 215 THR A O 1
ATOM 1736 N N . THR A 1 216 ? -4.261 12.061 -5.189 1.00 92.12 216 THR A N 1
ATOM 1737 C CA . THR A 1 216 ? -4.023 13.346 -4.517 1.00 92.12 216 THR A CA 1
ATOM 1738 C C . THR A 1 216 ? -5.273 13.863 -3.790 1.00 92.12 216 THR A C 1
ATOM 1740 O O . THR A 1 216 ? -6.329 14.080 -4.375 1.00 92.12 216 THR A O 1
ATOM 1743 N N . GLY A 1 217 ? -5.149 14.097 -2.479 1.00 89.75 217 GLY A N 1
ATOM 1744 C CA . GLY A 1 217 ? -6.264 14.502 -1.611 1.00 89.75 217 GLY A CA 1
ATOM 1745 C C . GLY A 1 217 ? -6.956 13.361 -0.860 1.00 89.75 217 GLY A C 1
ATOM 1746 O O . GLY A 1 217 ? -7.769 13.647 0.025 1.00 89.75 217 GLY A O 1
ATOM 1747 N N . TRP A 1 218 ? -6.600 12.108 -1.158 1.00 92.44 218 TRP A N 1
ATOM 1748 C CA . TRP A 1 218 ? -6.917 10.929 -0.352 1.00 92.44 218 TRP A CA 1
ATOM 1749 C C . TRP A 1 218 ? -5.864 10.681 0.736 1.00 92.44 218 TRP A C 1
ATOM 1751 O O . TRP A 1 218 ? -4.815 11.328 0.760 1.00 92.44 218 TRP A O 1
ATOM 1761 N N . GLY A 1 219 ? -6.180 9.795 1.682 1.00 92.25 219 GLY A N 1
ATOM 1762 C CA . GLY A 1 219 ? -5.341 9.501 2.837 1.00 92.25 219 GLY A CA 1
ATOM 1763 C C . GLY A 1 219 ? -4.358 8.372 2.546 1.00 92.25 219 GLY A C 1
ATOM 1764 O O . GLY A 1 219 ? -3.248 8.599 2.060 1.00 92.25 219 GLY A O 1
ATOM 1765 N N . LYS A 1 220 ? -4.760 7.146 2.875 1.00 92.31 220 LYS A N 1
ATOM 1766 C CA . LYS A 1 220 ? -3.980 5.919 2.681 1.00 92.31 220 LYS A CA 1
ATOM 1767 C C . LYS A 1 220 ? -4.934 4.753 2.507 1.00 92.31 220 LYS A C 1
ATOM 1769 O O . LYS A 1 220 ? -5.868 4.614 3.292 1.00 92.31 220 LYS A O 1
ATOM 1774 N N . GLY A 1 221 ? -4.681 3.872 1.548 1.00 93.31 221 GLY A N 1
ATOM 1775 C CA . GLY A 1 221 ? -5.639 2.806 1.308 1.00 93.31 221 GLY A CA 1
ATOM 1776 C C . GLY A 1 221 ? -5.326 1.865 0.165 1.00 93.31 221 GLY A C 1
ATOM 1777 O O . GLY A 1 221 ? -4.197 1.787 -0.317 1.00 93.31 221 GLY A O 1
ATOM 1778 N N . GLN A 1 222 ? -6.365 1.151 -0.259 1.00 93.38 222 GLN A N 1
ATOM 1779 C CA . GLN A 1 222 ? -6.328 0.185 -1.351 1.00 93.38 222 GLN A CA 1
ATOM 1780 C C . GLN A 1 222 ? -7.344 0.565 -2.434 1.00 93.38 222 GLN A C 1
ATOM 1782 O O . GLN A 1 222 ? -8.507 0.822 -2.121 1.00 93.38 222 GLN A O 1
ATOM 1787 N N . LEU A 1 223 ? -6.920 0.564 -3.699 1.00 95.00 223 LEU A N 1
ATOM 1788 C CA . LEU A 1 223 ? -7.766 0.854 -4.859 1.00 95.00 223 LEU A CA 1
ATOM 1789 C C . LEU A 1 223 ? -8.185 -0.432 -5.583 1.00 95.00 223 LEU A C 1
ATOM 1791 O O . LEU A 1 223 ? -7.348 -1.270 -5.921 1.00 95.00 223 LEU A O 1
ATOM 1795 N N . PHE A 1 224 ? -9.471 -0.536 -5.915 1.00 93.56 224 PHE A N 1
ATOM 1796 C CA . PHE A 1 224 ? -10.027 -1.600 -6.745 1.00 93.56 224 PHE A CA 1
ATOM 1797 C C . PHE A 1 224 ? -10.811 -1.018 -7.923 1.00 93.56 224 PHE A C 1
ATOM 1799 O O . PHE A 1 224 ? -11.612 -0.096 -7.754 1.00 93.56 224 PHE A O 1
ATOM 1806 N N . ILE A 1 225 ? -10.638 -1.601 -9.109 1.00 93.31 225 ILE A N 1
ATOM 1807 C CA . ILE A 1 225 ? -11.396 -1.261 -10.320 1.00 93.31 225 ILE A CA 1
ATOM 1808 C C . ILE A 1 225 ? -12.004 -2.541 -10.866 1.00 93.31 225 ILE A C 1
ATOM 1810 O O . ILE A 1 225 ? -11.291 -3.498 -11.154 1.00 93.31 225 ILE A O 1
ATOM 1814 N N . ASN A 1 226 ? -13.332 -2.570 -10.990 1.00 90.25 226 ASN A N 1
ATOM 1815 C CA . ASN A 1 226 ? -14.078 -3.753 -11.421 1.00 90.25 226 ASN A CA 1
ATOM 1816 C C . ASN A 1 226 ? -13.650 -5.020 -10.653 1.00 90.25 226 ASN A C 1
ATOM 1818 O O . ASN A 1 226 ? -13.455 -6.073 -11.252 1.00 90.25 226 ASN A O 1
ATOM 1822 N N . GLY A 1 227 ? -13.464 -4.896 -9.332 1.00 85.25 227 GLY A N 1
ATOM 1823 C CA . GLY A 1 227 ? -13.047 -5.975 -8.424 1.00 85.25 227 GLY A CA 1
ATOM 1824 C C . GLY A 1 227 ? -11.560 -6.345 -8.477 1.00 85.25 227 GLY A C 1
ATOM 1825 O O . GLY A 1 227 ? -11.053 -6.946 -7.530 1.00 85.25 227 GLY A O 1
ATOM 1826 N N . PHE A 1 228 ? -10.833 -5.952 -9.526 1.00 90.50 228 PHE A N 1
ATOM 1827 C CA . PHE A 1 228 ? -9.386 -6.127 -9.585 1.00 90.50 228 PHE A CA 1
ATOM 1828 C C . PHE A 1 228 ? -8.703 -5.169 -8.609 1.00 90.50 228 PHE A C 1
ATOM 1830 O O . PHE A 1 228 ? -8.991 -3.973 -8.601 1.00 90.50 228 PHE A O 1
ATOM 1837 N N . ASN A 1 229 ? -7.785 -5.691 -7.797 1.00 91.81 229 ASN A N 1
ATOM 1838 C CA . ASN A 1 229 ? -7.042 -4.901 -6.825 1.00 91.81 229 ASN A CA 1
ATOM 1839 C C . ASN A 1 229 ? -5.824 -4.234 -7.487 1.00 91.81 229 ASN A C 1
ATOM 1841 O O . ASN A 1 229 ? -4.806 -4.883 -7.730 1.00 91.81 229 ASN A O 1
ATOM 1845 N N . VAL A 1 230 ? -5.942 -2.935 -7.759 1.00 96.19 230 VAL A N 1
ATOM 1846 C CA . VAL A 1 230 ? -4.937 -2.134 -8.468 1.00 96.19 230 VAL A CA 1
ATOM 1847 C C . VAL A 1 230 ? -3.690 -1.921 -7.607 1.00 96.19 230 VAL A C 1
ATOM 1849 O O . VAL A 1 230 ? -2.579 -1.995 -8.117 1.00 96.19 230 VAL A O 1
ATOM 1852 N N . GLY A 1 231 ? -3.841 -1.718 -6.297 1.00 94.25 231 GLY A N 1
ATOM 1853 C CA . GLY A 1 231 ? -2.698 -1.550 -5.398 1.00 94.25 231 GLY A CA 1
ATOM 1854 C C . GLY A 1 231 ? -2.954 -0.608 -4.227 1.00 94.25 231 GLY A C 1
ATOM 1855 O O . GLY A 1 231 ? -4.075 -0.135 -4.013 1.00 94.25 231 GLY A O 1
ATOM 1856 N N . ARG A 1 232 ? -1.888 -0.367 -3.457 1.00 94.38 232 ARG A N 1
ATOM 1857 C CA . ARG A 1 232 ? -1.870 0.540 -2.302 1.00 94.38 232 ARG A CA 1
ATOM 1858 C C . ARG A 1 232 ? -1.610 1.976 -2.751 1.00 94.38 232 ARG A C 1
ATOM 1860 O O . ARG A 1 232 ? -0.717 2.197 -3.562 1.00 94.38 232 ARG A O 1
ATOM 1867 N N . TYR A 1 233 ? -2.305 2.945 -2.166 1.00 95.38 233 TYR A N 1
ATOM 1868 C CA . TYR A 1 233 ? -2.008 4.369 -2.331 1.00 95.38 233 TYR A CA 1
ATOM 1869 C C . TYR A 1 233 ? -1.634 5.016 -0.995 1.00 95.38 233 TYR A C 1
ATOM 1871 O O . TYR A 1 233 ? -2.203 4.677 0.047 1.00 95.38 233 TYR A O 1
ATOM 1879 N N . TRP A 1 234 ? -0.693 5.965 -1.028 1.00 93.31 234 TRP A N 1
ATOM 1880 C CA . TRP A 1 234 ? -0.365 6.820 0.118 1.00 93.31 234 TRP A CA 1
ATOM 1881 C C . TRP A 1 234 ? 0.248 8.172 -0.322 1.00 93.31 234 TRP A C 1
ATOM 1883 O O . TRP A 1 234 ? 1.417 8.462 -0.057 1.00 93.31 234 TRP A O 1
ATOM 1893 N N . PRO A 1 235 ? -0.529 9.026 -1.013 1.00 92.12 235 PRO A N 1
ATOM 1894 C CA . PRO A 1 235 ? -0.042 10.245 -1.666 1.00 92.12 235 PRO A CA 1
ATOM 1895 C C . PRO A 1 235 ? 0.549 11.283 -0.701 1.00 92.12 235 PRO A C 1
ATOM 1897 O O . PRO A 1 235 ? 1.368 12.093 -1.118 1.00 92.12 235 PRO A O 1
ATOM 1900 N N . SER A 1 236 ? 0.166 11.265 0.582 1.00 87.81 236 SER A N 1
ATOM 1901 C CA . SER A 1 236 ? 0.735 12.151 1.610 1.00 87.81 236 SER A CA 1
ATOM 1902 C C . SER A 1 236 ? 2.154 11.774 2.048 1.00 87.81 236 SER A C 1
ATOM 1904 O O . SER A 1 236 ? 2.819 12.581 2.693 1.00 87.81 236 SER A O 1
ATOM 1906 N N . VAL A 1 237 ? 2.615 10.566 1.711 1.00 87.00 237 VAL A N 1
ATOM 1907 C CA . VAL A 1 237 ? 3.972 10.079 1.997 1.00 87.00 237 VAL A CA 1
ATOM 1908 C C . VAL A 1 237 ? 4.810 9.970 0.724 1.00 87.00 237 VAL A C 1
ATOM 1910 O O . VAL A 1 237 ? 5.998 10.278 0.768 1.00 87.00 237 VAL A O 1
ATOM 1913 N N . GLY A 1 238 ? 4.203 9.577 -0.401 1.00 88.00 238 GLY A N 1
ATOM 1914 C CA . GLY A 1 238 ? 4.880 9.517 -1.698 1.00 88.00 238 GLY A CA 1
ATOM 1915 C C . GLY A 1 238 ? 6.074 8.541 -1.738 1.00 88.00 238 GLY A C 1
ATOM 1916 O O . GLY A 1 238 ? 6.257 7.743 -0.816 1.00 88.00 238 GLY A O 1
ATOM 1917 N N . PRO A 1 239 ? 6.888 8.566 -2.807 1.00 91.38 239 PRO A N 1
ATOM 1918 C CA . PRO A 1 239 ? 6.819 9.510 -3.926 1.00 91.38 239 PRO A CA 1
ATOM 1919 C C . PRO A 1 239 ? 5.660 9.219 -4.892 1.00 91.38 239 PRO A C 1
ATOM 1921 O O . PRO A 1 239 ? 5.135 10.138 -5.509 1.00 91.38 239 PRO A O 1
ATOM 1924 N N . GLN A 1 240 ? 5.204 7.970 -5.012 1.00 94.44 240 GLN A N 1
ATOM 1925 C CA . GLN A 1 240 ? 4.103 7.609 -5.911 1.00 94.44 240 GLN A CA 1
ATOM 1926 C C . GLN A 1 240 ? 2.765 8.219 -5.448 1.00 94.44 240 GLN A C 1
ATOM 1928 O O . GLN A 1 240 ? 2.299 7.927 -4.347 1.00 94.44 240 GLN A O 1
ATOM 1933 N N . THR A 1 241 ? 2.104 9.009 -6.300 1.00 94.69 241 THR A N 1
ATOM 1934 C CA . THR A 1 241 ? 0.740 9.524 -6.036 1.00 94.69 241 THR A CA 1
ATOM 1935 C C . THR A 1 241 ? -0.320 8.908 -6.951 1.00 94.69 241 THR A C 1
ATOM 1937 O O . THR A 1 241 ? -1.496 8.853 -6.579 1.00 94.69 241 THR A O 1
ATOM 1940 N N . THR A 1 242 ? 0.089 8.382 -8.110 1.00 97.75 242 THR A N 1
ATOM 1941 C CA . THR A 1 242 ? -0.807 7.744 -9.084 1.00 97.75 242 THR A CA 1
ATOM 1942 C C . THR A 1 242 ? -0.661 6.226 -9.148 1.00 97.75 242 THR A C 1
ATOM 1944 O O . THR A 1 242 ? 0.456 5.706 -9.110 1.00 97.75 242 THR A O 1
ATOM 1947 N N . LEU A 1 243 ? -1.763 5.509 -9.369 1.00 98.44 243 LEU A N 1
ATOM 1948 C CA . LEU A 1 243 ? -1.778 4.061 -9.611 1.00 98.44 243 LEU A CA 1
ATOM 1949 C C . LEU A 1 243 ? -2.053 3.739 -11.087 1.00 98.44 243 LEU A C 1
ATOM 1951 O O . LEU A 1 243 ? -3.050 4.199 -11.636 1.00 98.44 243 LEU A O 1
ATOM 1955 N N . TYR A 1 244 ? -1.198 2.925 -11.715 1.00 98.56 244 TYR A N 1
ATOM 1956 C CA . TYR A 1 244 ? -1.391 2.460 -13.094 1.00 98.56 244 TYR A CA 1
ATOM 1957 C C . TYR A 1 244 ? -2.593 1.514 -13.212 1.00 98.56 244 TYR A C 1
ATOM 1959 O O . TYR A 1 244 ? -2.735 0.565 -12.439 1.00 98.56 244 TYR A O 1
ATOM 1967 N N . VAL A 1 245 ? -3.435 1.759 -14.213 1.00 98.25 245 VAL A N 1
ATOM 1968 C CA . VAL A 1 245 ? -4.607 0.952 -14.548 1.00 98.25 245 VAL A CA 1
ATOM 1969 C C . VAL A 1 245 ? -4.477 0.480 -16.000 1.00 98.25 245 VAL A C 1
ATOM 1971 O O . VAL A 1 245 ? -4.700 1.273 -16.919 1.00 98.25 245 VAL A O 1
ATOM 1974 N N . PRO A 1 246 ? -4.138 -0.800 -16.235 1.00 97.88 246 PRO A N 1
ATOM 1975 C CA . PRO A 1 246 ? -4.009 -1.334 -17.585 1.00 97.88 246 PRO A CA 1
ATOM 1976 C C . PRO A 1 246 ? -5.368 -1.406 -18.295 1.00 97.88 246 PRO A C 1
ATOM 1978 O O . PRO A 1 246 ? -6.385 -1.774 -17.694 1.00 97.88 246 PRO A O 1
ATOM 1981 N N . ALA A 1 247 ? -5.372 -1.127 -19.602 1.00 97.81 247 ALA A N 1
ATOM 1982 C CA . ALA A 1 247 ? -6.552 -1.114 -20.462 1.00 97.81 247 ALA A CA 1
ATOM 1983 C C . ALA A 1 247 ? -7.470 -2.342 -20.276 1.00 97.81 247 ALA A C 1
ATOM 1985 O O . ALA A 1 247 ? -8.676 -2.131 -20.136 1.00 97.81 247 ALA A O 1
ATOM 1986 N N . PRO A 1 248 ? -6.979 -3.601 -20.181 1.00 97.25 248 PRO A N 1
ATOM 1987 C CA . PRO A 1 248 ? -7.782 -4.782 -19.837 1.00 97.25 248 PRO A CA 1
ATOM 1988 C C . PRO A 1 248 ? -8.804 -4.632 -18.693 1.00 97.25 248 PRO A C 1
ATOM 1990 O O . PRO A 1 248 ? -9.841 -5.294 -18.726 1.00 97.25 248 PRO A O 1
ATOM 1993 N N . LEU A 1 249 ? -8.568 -3.759 -17.706 1.00 94.88 249 LEU A N 1
ATOM 1994 C CA . LEU A 1 249 ? -9.498 -3.531 -16.591 1.00 94.88 249 LEU A CA 1
ATOM 1995 C C . LEU A 1 249 ? -10.650 -2.572 -16.926 1.00 94.88 249 LEU A C 1
ATOM 1997 O O . LEU A 1 249 ? -11.695 -2.631 -16.273 1.00 94.88 249 LEU A O 1
ATOM 2001 N N . ILE A 1 250 ? -10.480 -1.697 -17.920 1.00 96.69 250 ILE A N 1
ATOM 2002 C CA . ILE A 1 250 ? -11.444 -0.653 -18.281 1.00 96.69 250 ILE A CA 1
ATOM 2003 C C . ILE A 1 250 ? -12.553 -1.220 -19.175 1.00 96.69 250 ILE A C 1
ATOM 2005 O O . ILE A 1 250 ? -12.316 -1.764 -20.249 1.00 96.69 250 ILE A O 1
ATOM 2009 N N . ARG A 1 251 ? -13.802 -1.043 -18.740 1.00 94.25 251 ARG A N 1
ATOM 2010 C CA . ARG A 1 251 ? -15.033 -1.465 -19.425 1.00 94.25 251 ARG A CA 1
ATOM 2011 C C . ARG A 1 251 ? -15.883 -0.242 -19.791 1.00 94.25 251 ARG A C 1
ATOM 2013 O O . ARG A 1 251 ? -15.610 0.877 -19.360 1.00 94.25 251 ARG A O 1
ATOM 2020 N N . ARG A 1 252 ? -16.978 -0.440 -20.538 1.00 94.56 252 ARG A N 1
ATOM 2021 C CA . ARG A 1 252 ? -17.929 0.647 -20.867 1.00 94.56 252 ARG A CA 1
ATOM 2022 C C . ARG A 1 252 ? -18.601 1.255 -19.627 1.00 94.56 252 ARG A C 1
ATOM 2024 O O . ARG A 1 25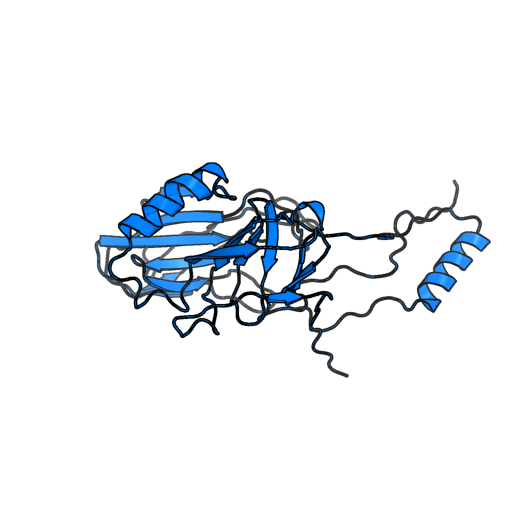2 ? -18.867 2.452 -19.608 1.00 94.56 252 ARG A O 1
ATOM 2031 N N . LYS A 1 253 ? -18.868 0.437 -18.604 1.00 93.69 253 LYS A N 1
ATOM 2032 C CA . LYS A 1 253 ? -19.339 0.839 -17.269 1.00 93.69 253 LYS A CA 1
ATOM 2033 C C . LYS A 1 253 ? -18.393 0.234 -16.238 1.00 93.69 253 LYS A C 1
ATOM 2035 O O . LYS A 1 253 ? -18.128 -0.964 -16.312 1.00 93.69 253 LYS A O 1
ATOM 2040 N N . ASN A 1 254 ? -17.917 1.043 -15.300 1.00 92.25 254 ASN A N 1
ATOM 2041 C CA . ASN A 1 254 ? -16.918 0.658 -14.311 1.00 92.25 254 ASN A CA 1
ATOM 2042 C C . ASN A 1 254 ? -17.395 0.966 -12.893 1.00 92.25 254 ASN A C 1
ATOM 2044 O O . ASN A 1 254 ? -18.090 1.962 -12.669 1.00 92.25 254 ASN A O 1
ATOM 2048 N N . ILE A 1 255 ? -16.964 0.140 -11.943 1.00 91.50 255 ILE A N 1
ATOM 2049 C CA . ILE A 1 255 ? -17.069 0.401 -10.506 1.00 91.50 255 ILE A CA 1
ATOM 2050 C C . ILE A 1 255 ? -15.656 0.619 -9.968 1.00 91.50 255 ILE A C 1
ATOM 2052 O O . ILE A 1 255 ? -14.759 -0.180 -10.242 1.00 91.50 255 ILE A O 1
ATOM 2056 N N . VAL A 1 256 ? -15.478 1.684 -9.192 1.00 92.38 256 VAL A N 1
ATOM 2057 C CA . VAL A 1 256 ? -14.283 1.918 -8.377 1.00 92.38 256 VAL A CA 1
ATOM 2058 C C . VAL A 1 256 ? -14.661 1.704 -6.921 1.00 92.38 256 VAL A C 1
ATOM 2060 O O . VAL A 1 256 ? -15.709 2.179 -6.485 1.00 92.38 256 VAL A O 1
ATOM 2063 N N . MET A 1 257 ? -13.807 1.019 -6.173 1.00 90.81 257 MET A N 1
ATOM 2064 C CA . MET A 1 257 ? -13.892 0.922 -4.720 1.00 90.81 257 MET A CA 1
ATOM 2065 C C . MET A 1 257 ? -12.549 1.338 -4.123 1.00 90.81 257 MET A C 1
ATOM 2067 O O . MET A 1 257 ? -11.499 0.904 -4.595 1.00 90.81 257 MET A O 1
ATOM 2071 N N . MET A 1 258 ? -12.584 2.154 -3.076 1.00 91.25 258 MET A N 1
ATOM 2072 C CA . MET A 1 258 ? -11.416 2.524 -2.283 1.00 91.25 258 MET A CA 1
ATOM 2073 C C . MET A 1 258 ? -11.662 2.141 -0.829 1.00 91.25 258 MET A C 1
ATOM 2075 O O . MET A 1 258 ? -12.672 2.535 -0.248 1.00 91.25 258 MET A O 1
ATOM 2079 N N . LEU A 1 259 ? -10.742 1.369 -0.255 1.00 90.69 259 LEU A N 1
ATOM 2080 C CA . LEU A 1 259 ? -10.660 1.152 1.186 1.00 90.69 259 LEU A CA 1
ATOM 2081 C C . LEU A 1 259 ? -9.722 2.218 1.753 1.00 90.69 259 LEU A C 1
ATOM 2083 O O . LEU A 1 259 ? -8.511 2.084 1.607 1.00 90.69 259 LEU A O 1
ATOM 2087 N N . GLU A 1 260 ? -10.282 3.263 2.355 1.00 90.88 260 GLU A N 1
ATOM 2088 C CA . GLU A 1 260 ? -9.554 4.388 2.948 1.00 90.88 260 GLU A CA 1
ATOM 2089 C C . GLU A 1 260 ? -9.375 4.165 4.456 1.00 90.88 260 GLU A C 1
ATOM 2091 O O . GLU A 1 260 ? -10.330 3.850 5.164 1.00 90.88 260 GLU A O 1
ATOM 2096 N N . LEU A 1 261 ? -8.147 4.320 4.950 1.00 88.75 261 LEU A N 1
ATOM 2097 C CA . LEU A 1 261 ? -7.727 3.866 6.279 1.00 88.75 261 LEU A CA 1
ATOM 2098 C C . LEU A 1 261 ? -7.469 5.007 7.266 1.00 88.75 261 LEU A C 1
ATOM 2100 O O . LEU A 1 261 ? -7.537 4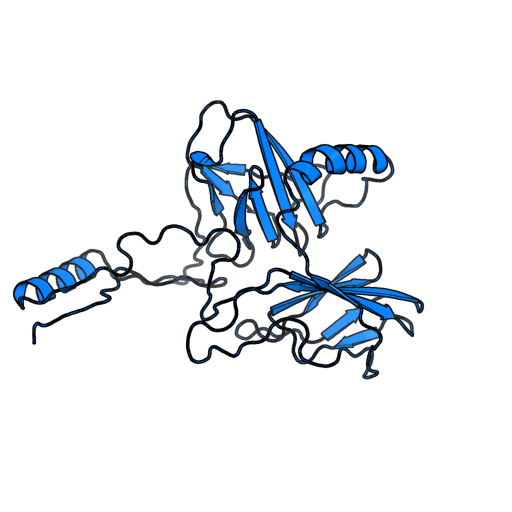.784 8.471 1.00 88.75 261 LEU A O 1
ATOM 2104 N N . ILE A 1 262 ? -7.170 6.215 6.776 1.00 86.38 262 ILE A N 1
ATOM 2105 C CA . ILE A 1 262 ? -6.889 7.392 7.624 1.00 86.38 262 ILE A CA 1
ATOM 2106 C C . ILE A 1 262 ? -7.818 8.579 7.346 1.00 86.38 262 ILE A C 1
ATOM 2108 O O . ILE A 1 262 ? -7.766 9.569 8.071 1.00 86.38 262 ILE A O 1
ATOM 2112 N N . GLY A 1 263 ? -8.695 8.448 6.350 1.00 83.00 263 GLY A N 1
ATOM 2113 C CA . GLY A 1 263 ? -9.654 9.468 5.935 1.00 83.00 263 GLY A CA 1
ATOM 2114 C C . GLY A 1 263 ? -9.101 10.340 4.800 1.00 83.00 263 GLY A C 1
ATOM 2115 O O . GLY A 1 263 ? -7.915 10.677 4.820 1.00 83.00 263 GLY A O 1
ATOM 2116 N N . PRO A 1 264 ? -9.906 10.727 3.789 1.00 82.19 264 PRO A N 1
ATOM 2117 C CA . PRO A 1 264 ? -9.422 11.575 2.706 1.00 82.19 264 PRO A CA 1
ATOM 2118 C C . PRO A 1 264 ? -9.461 13.054 3.148 1.00 82.19 264 PRO A C 1
ATOM 2120 O O . PRO A 1 264 ? -10.555 13.607 3.290 1.00 82.19 264 PRO A O 1
ATOM 2123 N N . PRO A 1 265 ? -8.320 13.747 3.345 1.00 74.00 265 PRO A N 1
ATOM 2124 C CA . PRO A 1 265 ? -8.302 15.097 3.922 1.00 74.00 265 PRO A CA 1
ATOM 2125 C C . PRO A 1 265 ? -9.010 16.160 3.066 1.00 74.00 265 PRO A C 1
ATOM 2127 O O . PRO A 1 265 ? -9.486 17.155 3.607 1.00 74.00 265 PRO A O 1
ATOM 2130 N N . LYS A 1 266 ? -9.124 15.963 1.742 1.00 76.06 266 LYS A N 1
ATOM 2131 C CA . LYS A 1 266 ? -9.895 16.859 0.855 1.00 76.06 266 LYS A CA 1
ATOM 2132 C C . LYS A 1 266 ? -11.376 16.463 0.704 1.00 76.06 266 LYS A C 1
ATOM 2134 O O . LYS A 1 266 ? -12.135 17.178 0.058 1.00 76.06 266 LYS A O 1
ATOM 2139 N N . CYS A 1 267 ? -11.814 15.367 1.325 1.00 76.94 267 CYS A N 1
ATOM 2140 C CA . CYS A 1 267 ? -13.205 14.892 1.352 1.00 76.94 267 CYS A CA 1
ATOM 2141 C C . CYS A 1 267 ? -13.977 15.504 2.539 1.00 76.94 267 CYS A C 1
ATOM 2143 O O . CYS A 1 267 ? -14.682 14.805 3.252 1.00 76.94 267 CYS A O 1
ATOM 2145 N N . SER A 1 268 ? -13.841 16.811 2.785 1.00 64.38 268 SER A N 1
ATOM 2146 C CA . SER A 1 268 ? -14.515 17.518 3.892 1.00 64.38 268 SER A CA 1
ATOM 2147 C C . SER A 1 268 ? -15.933 18.009 3.554 1.00 64.38 268 SER A C 1
ATOM 2149 O O . SER A 1 268 ? -16.598 18.612 4.391 1.00 64.38 268 SER A O 1
ATOM 2151 N N . SER A 1 269 ? -16.408 17.754 2.331 1.00 62.03 269 SER A N 1
ATOM 2152 C CA . SER A 1 269 ? -17.732 18.147 1.835 1.00 62.03 269 SER A CA 1
ATOM 2153 C C . SER A 1 269 ? -18.474 16.956 1.218 1.00 62.03 269 SER A C 1
ATOM 2155 O O . SER A 1 269 ? -17.927 15.861 1.093 1.00 62.03 269 SER A O 1
ATOM 2157 N N . TRP A 1 270 ? -19.703 17.185 0.749 1.00 63.00 270 TRP A N 1
ATOM 2158 C CA . TRP A 1 270 ? -20.546 16.200 0.053 1.00 63.00 270 TRP A CA 1
ATOM 2159 C C . TRP A 1 270 ? -19.957 15.608 -1.240 1.00 63.00 270 TRP A C 1
ATOM 2161 O O . TRP A 1 270 ? -20.564 14.707 -1.821 1.00 63.00 270 TRP A O 1
ATOM 2171 N N . LYS A 1 271 ? -18.803 16.089 -1.723 1.00 68.75 271 LYS A N 1
ATOM 2172 C CA . LYS A 1 271 ? -18.165 15.596 -2.947 1.00 68.75 271 LYS A CA 1
ATOM 2173 C C . LYS A 1 271 ? -16.721 15.172 -2.681 1.00 68.75 271 LYS A C 1
ATOM 2175 O O . LYS A 1 271 ? -15.879 15.995 -2.339 1.00 68.75 271 LYS A O 1
ATOM 2180 N N . CYS A 1 272 ? -16.443 13.894 -2.918 1.00 84.25 272 CYS A N 1
ATOM 2181 C CA . CYS A 1 272 ? -15.112 13.304 -2.826 1.00 84.25 272 CYS A CA 1
ATOM 2182 C C . CYS A 1 272 ? -14.793 12.691 -4.192 1.00 84.25 272 CYS A C 1
ATOM 2184 O O . CYS A 1 272 ? -15.537 11.836 -4.675 1.00 84.25 272 CYS A O 1
ATOM 2186 N N . THR A 1 273 ? -13.769 13.214 -4.864 1.00 87.12 273 THR A N 1
ATOM 2187 C CA . THR A 1 273 ? -13.460 12.912 -6.269 1.00 87.12 273 THR A CA 1
ATOM 2188 C C . THR A 1 273 ? -12.205 12.067 -6.407 1.00 87.12 273 THR A C 1
ATOM 2190 O O . THR A 1 273 ? -11.327 12.071 -5.548 1.00 87.12 273 THR A O 1
ATOM 2193 N N . LEU A 1 274 ? -12.137 11.345 -7.518 1.00 90.62 274 LEU A N 1
ATOM 2194 C CA . LEU A 1 274 ? -10.995 10.552 -7.937 1.00 90.62 274 LEU A CA 1
ATOM 2195 C C . LEU A 1 274 ? -10.819 10.787 -9.435 1.00 90.62 274 LEU A C 1
ATOM 2197 O O . LEU A 1 274 ? -11.814 10.747 -10.168 1.00 90.62 274 LEU A O 1
ATOM 2201 N N . GLU A 1 275 ? -9.596 11.057 -9.876 1.00 94.06 275 GLU A N 1
ATOM 2202 C CA . GLU A 1 275 ? -9.323 11.455 -11.257 1.00 94.06 275 GLU A CA 1
ATOM 2203 C C . GLU A 1 275 ? -8.507 10.394 -11.994 1.00 94.06 275 GLU A C 1
ATOM 2205 O O . GLU A 1 275 ? -7.689 9.683 -11.412 1.00 94.06 275 GLU A O 1
ATOM 2210 N N . PHE A 1 276 ? -8.789 10.268 -13.288 1.00 96.38 276 PHE A N 1
ATOM 2211 C CA . PHE A 1 276 ? -8.135 9.349 -14.210 1.00 96.38 276 PHE A CA 1
ATOM 2212 C C . PHE A 1 276 ? -7.379 10.191 -15.235 1.00 96.38 276 PHE A C 1
ATOM 2214 O O . PHE A 1 276 ? -8.005 10.903 -16.024 1.00 96.38 276 PHE A O 1
ATOM 2221 N N . ILE A 1 277 ? -6.053 10.121 -15.198 1.00 97.25 277 ILE A N 1
ATOM 2222 C CA . ILE A 1 277 ? -5.137 10.907 -16.029 1.00 97.25 277 ILE A CA 1
ATOM 2223 C C . ILE A 1 277 ? -4.344 10.002 -16.985 1.00 97.25 277 ILE A C 1
ATOM 2225 O O . ILE A 1 277 ? -4.460 8.771 -16.953 1.00 97.25 277 ILE A O 1
ATOM 2229 N N . ASP A 1 278 ? -3.582 10.612 -17.889 1.00 96.75 278 ASP A N 1
ATOM 2230 C CA . ASP A 1 278 ? -2.861 9.956 -18.988 1.00 96.75 278 ASP A CA 1
ATOM 2231 C C . ASP A 1 278 ? -1.355 9.757 -18.735 1.00 96.75 278 ASP A C 1
ATOM 2233 O O . ASP A 1 278 ? -0.685 9.094 -19.525 1.00 96.75 278 ASP A O 1
ATOM 2237 N N . HIS A 1 279 ? -0.835 10.257 -17.612 1.00 97.00 279 HIS A N 1
ATOM 2238 C CA . HIS A 1 279 ? 0.568 10.154 -17.213 1.00 97.00 279 HIS A CA 1
ATOM 2239 C C . HIS A 1 279 ? 0.715 9.744 -15.734 1.00 97.00 279 HIS A C 1
ATOM 2241 O O . HIS A 1 279 ? -0.157 10.054 -14.921 1.00 97.00 279 HIS A O 1
ATOM 2247 N N . PRO A 1 280 ? 1.803 9.052 -15.351 1.00 97.00 280 PRO A N 1
ATOM 2248 C CA . PRO A 1 280 ? 2.102 8.773 -13.953 1.00 97.00 280 PRO A CA 1
ATOM 2249 C C . PRO A 1 280 ? 2.684 10.006 -13.248 1.00 97.00 280 PRO A C 1
ATOM 2251 O O . PRO A 1 280 ? 3.383 10.813 -13.861 1.00 97.00 280 PRO A O 1
ATOM 2254 N N . ILE A 1 281 ? 2.471 10.101 -11.936 1.00 95.44 281 ILE A N 1
ATOM 2255 C CA . ILE A 1 281 ? 3.055 11.127 -11.068 1.00 95.44 281 ILE A CA 1
ATOM 2256 C C . ILE A 1 281 ? 3.837 10.450 -9.931 1.00 95.44 281 ILE A C 1
ATOM 2258 O O . ILE A 1 281 ? 3.306 9.645 -9.156 1.00 95.44 281 ILE A O 1
ATOM 2262 N N . PHE A 1 282 ? 5.118 10.816 -9.837 1.00 92.38 282 PHE A N 1
ATOM 2263 C CA . PHE A 1 282 ? 6.035 10.454 -8.758 1.00 92.38 282 PHE A CA 1
ATOM 2264 C C . PHE A 1 282 ? 6.665 11.735 -8.196 1.00 92.38 282 PHE A C 1
ATOM 2266 O O . PHE A 1 282 ? 7.570 12.315 -8.792 1.00 92.38 282 PHE A O 1
ATOM 2273 N N . ASN A 1 283 ? 6.174 12.182 -7.044 1.00 89.25 283 ASN A N 1
ATOM 2274 C CA . ASN A 1 283 ? 6.610 13.399 -6.371 1.00 89.25 283 ASN A CA 1
ATOM 2275 C C . ASN A 1 283 ? 7.844 13.128 -5.502 1.00 89.25 283 ASN A C 1
ATOM 2277 O O . ASN A 1 283 ? 7.738 12.914 -4.295 1.00 89.25 283 ASN A O 1
ATOM 2281 N N . PHE A 1 284 ? 9.021 13.156 -6.123 1.00 83.88 284 PHE A N 1
ATOM 2282 C CA . PHE A 1 284 ? 10.289 13.243 -5.404 1.00 83.88 284 PHE A CA 1
ATOM 2283 C C . PHE A 1 284 ? 10.527 14.695 -4.964 1.00 83.88 284 PHE A C 1
ATOM 2285 O O . PHE A 1 284 ? 10.661 15.592 -5.795 1.00 83.88 284 PHE A O 1
ATOM 2292 N N . THR A 1 285 ? 10.575 14.942 -3.655 1.00 67.81 285 THR A N 1
ATOM 2293 C CA . THR A 1 285 ? 10.995 16.231 -3.091 1.00 67.81 285 THR A CA 1
ATOM 2294 C C . THR A 1 285 ? 12.522 16.325 -3.119 1.00 67.81 285 THR A C 1
ATOM 2296 O O . THR A 1 285 ? 13.189 16.011 -2.129 1.00 67.81 285 THR A O 1
ATOM 2299 N N . SER A 1 286 ? 13.082 16.731 -4.258 1.00 53.53 286 SER A N 1
ATOM 2300 C CA . SER A 1 286 ? 14.517 16.986 -4.394 1.00 53.53 286 SER A CA 1
ATOM 2301 C C . SER A 1 286 ? 14.971 18.083 -3.426 1.00 53.53 286 SER A C 1
ATOM 2303 O O . SER A 1 286 ? 14.579 19.242 -3.577 1.00 53.53 286 SER A O 1
ATOM 2305 N N . ASN A 1 287 ? 15.852 17.735 -2.489 1.00 40.56 287 ASN A N 1
ATOM 2306 C CA . ASN A 1 287 ? 16.844 18.699 -2.030 1.00 40.56 287 ASN A CA 1
ATOM 2307 C C . ASN A 1 287 ? 17.950 18.711 -3.092 1.00 40.56 287 ASN A C 1
ATOM 2309 O O . ASN A 1 287 ? 18.549 17.663 -3.341 1.00 40.56 287 ASN A O 1
ATOM 2313 N N . ASN A 1 288 ? 18.164 19.871 -3.717 1.00 36.06 288 ASN A N 1
ATOM 2314 C CA . ASN A 1 288 ? 19.430 20.182 -4.385 1.00 36.06 288 ASN A CA 1
ATOM 2315 C C . ASN A 1 288 ? 20.530 20.385 -3.334 1.00 36.06 288 ASN A C 1
ATOM 2317 O O . ASN A 1 288 ? 20.173 20.832 -2.217 1.00 36.06 288 ASN A O 1
#

Sequence (288 aa):
GPLVNSEFYPGWIVTWHQKGRVDPSVHDIMNGSMYMFELGASFNYYMFFGGTNFAFWNGAETTSAVRFVAYRSRLLKSGGNLTISVIKDHGYIFVGENYQGMLVDSLHEYQKRWILINGQSGDNLTIIVENRGRQTFETVNDYKGILSNVTLDEAIIEDWIHYPLQLPLSLDIVNDEIGNIFARHKGTHRETHGKPGVYIGRFSAKTQRDTFVDTTGWGKGQLFINGFNVGRYWPSVGPQTTLYVPAPLIRRKNIVMMLELIGPPKCSSWKCTLEFIDHPIFNFTSNN

Secondary structure (DSSP, 8-state):
---EEEEE-SS----TT-----PPPHHHHHHHHHHHHHTT-EEEETTS------TT---SS------EEEEEEE-SSS--EEEES-EESEEEEEETTEEEEEEEEEETTEEE-EEE----TT-EEEEEEEP----SSS-S----EE-S-EEETTEEP---EEEEE-SSPPHHHHHHHHHHHHHHT-S-GGG-TTSSEEEEEEEE-SS---EEEE-TT--SEEEEETTEEEEEE-TTT-SB-EEEE-GGG--SEEEEEEEESS--TT--SS----EEESS--B------

pLDDT: mean 84.88, std 15.38, range [36.06, 98.56]